Protein AF-A0A2B6QZ96-F1 (afdb_monomer_lite)

Radius of gyration: 18.92 Å; chains: 1; bounding box: 48×37×57 Å

Organism: NCBI:txid64104

pLDDT: mean 86.79, std 11.61, range [51.19, 98.75]

Secondary structure (DSSP, 8-state):
-THHHHHH-TT---SEEHHHHHHHHHHHHHHT-HHHHHHHHHHHHHHBTSTTEE-----HHHHHHHHHHHHHHT--BTTBSSSHHHHHHHHHHHTT---SSS-S--THHHHHHHHTT---HHHHHHHHHHHHHHHHHHHTTTTSSSTT-STTTTT--HHHHHHHHHHHHTT----S---SSGGGSTGGG--PPS-PPPPP--HHHHHHHHHHT-

Foldseek 3Di:
DCVVVCVVPVPDQQADELLVLLLVLLVCVLQVVVVVNVVSVVVCLVQPCHSRYPPLAQQLLSVLSQLVVCVLVVHDHLPDSAPVLVSCVVVCVVVVHDNPRRDPDSVLSNVCSVCLQPLDAVVVLVSLQVLLVVLQVQLVCQCDPGNNVDPVRSLQSPSSLSSQSSCVVVVGDDDPDHPRPSCVDPNVVDDRDHRDPDDDQPVVNVVVVVVVVD

Structure (mmCIF, N/CA/C/O backbone):
data_AF-A0A2B6QZ96-F1
#
_entry.id   AF-A0A2B6QZ96-F1
#
loop_
_atom_site.group_PDB
_atom_site.id
_atom_site.type_symbol
_atom_site.label_atom_id
_atom_site.label_alt_id
_atom_site.label_comp_id
_atom_site.label_asym_id
_atom_site.label_entity_id
_atom_site.label_seq_id
_atom_site.pdbx_PDB_ins_code
_atom_site.Cartn_x
_atom_site.Cartn_y
_atom_site.Cartn_z
_atom_site.occupancy
_atom_site.B_iso_or_equiv
_atom_site.auth_seq_id
_atom_site.auth_comp_id
_atom_site.auth_asym_id
_atom_site.auth_atom_id
_atom_site.pdbx_PDB_model_num
ATOM 1 N N . GLY A 1 1 ? 6.130 -5.433 -29.964 1.00 57.06 1 GLY A N 1
ATOM 2 C CA . GLY A 1 1 ? 4.669 -5.688 -30.063 1.00 57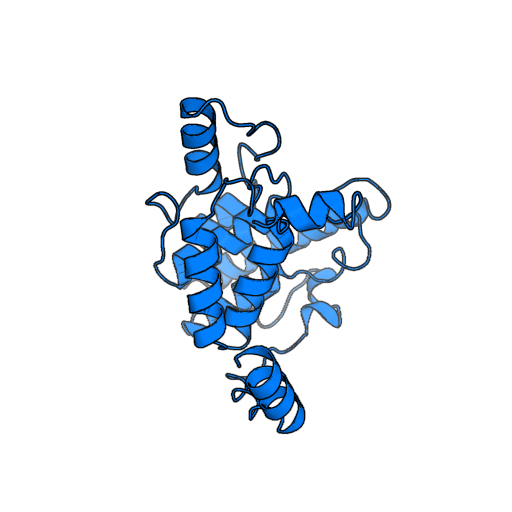.06 1 GLY A CA 1
ATOM 3 C C . GLY A 1 1 ? 3.876 -4.438 -29.734 1.00 57.06 1 GLY A C 1
ATOM 4 O O . GLY A 1 1 ? 3.120 -3.963 -30.573 1.00 57.06 1 GLY A O 1
ATOM 5 N N . GLN A 1 2 ? 4.111 -3.862 -28.554 1.00 60.25 2 GLN A N 1
ATOM 6 C CA . GLN A 1 2 ? 3.628 -2.524 -28.200 1.00 60.25 2 GLN A CA 1
ATOM 7 C C . GLN A 1 2 ? 4.377 -1.392 -28.937 1.00 60.25 2 GLN A C 1
ATOM 9 O O . GLN A 1 2 ? 3.810 -0.328 -29.132 1.00 60.25 2 GLN A O 1
ATOM 14 N N . ASP A 1 3 ? 5.577 -1.638 -29.477 1.00 65.19 3 ASP A N 1
ATOM 15 C CA . ASP A 1 3 ? 6.349 -0.670 -30.296 1.00 65.19 3 ASP A CA 1
ATOM 16 C C . ASP A 1 3 ? 5.616 -0.212 -31.577 1.00 65.19 3 ASP A C 1
ATOM 18 O O . ASP A 1 3 ? 5.898 0.832 -32.164 1.00 65.19 3 ASP A O 1
ATOM 22 N N . LEU A 1 4 ? 4.627 -0.989 -32.030 1.00 68.31 4 LEU A N 1
ATOM 23 C CA . LEU A 1 4 ? 3.721 -0.575 -33.104 1.00 68.31 4 LEU A CA 1
ATOM 24 C C . LEU A 1 4 ? 2.822 0.596 -32.672 1.00 68.31 4 LEU A C 1
ATOM 26 O O . LEU A 1 4 ? 2.459 1.431 -33.503 1.00 68.31 4 LEU A O 1
ATOM 30 N N . TYR A 1 5 ? 2.490 0.685 -31.382 1.00 65.75 5 TYR A N 1
ATOM 31 C CA . TYR A 1 5 ? 1.704 1.778 -30.819 1.00 65.75 5 TYR A CA 1
ATOM 32 C C . TYR A 1 5 ? 2.528 3.051 -30.645 1.00 65.75 5 TYR A C 1
ATOM 34 O O . TYR A 1 5 ? 1.975 4.106 -30.918 1.00 65.75 5 TYR A O 1
ATOM 42 N N . THR A 1 6 ? 3.829 3.000 -30.324 1.00 65.94 6 THR A N 1
ATOM 43 C CA . THR A 1 6 ? 4.668 4.222 -30.339 1.00 65.94 6 THR A CA 1
ATOM 44 C C . THR A 1 6 ? 4.800 4.804 -31.742 1.00 65.94 6 THR A C 1
ATOM 46 O O . THR A 1 6 ? 4.808 6.019 -31.914 1.00 65.94 6 THR A O 1
ATOM 49 N N . SER A 1 7 ? 4.839 3.951 -32.769 1.00 73.56 7 SER A N 1
ATOM 50 C CA . SER A 1 7 ? 4.884 4.397 -34.168 1.00 73.56 7 SER A CA 1
ATOM 51 C C . SER A 1 7 ? 3.579 5.076 -34.608 1.00 73.56 7 SER A C 1
ATOM 53 O O . SER A 1 7 ? 3.604 6.025 -35.388 1.00 73.56 7 SER A O 1
ATOM 55 N N . ARG A 1 8 ? 2.426 4.594 -34.120 1.00 75.38 8 ARG A N 1
ATOM 56 C CA . ARG A 1 8 ? 1.093 5.117 -34.476 1.00 75.38 8 ARG A CA 1
ATOM 57 C C . ARG A 1 8 ? 0.620 6.255 -33.564 1.00 75.38 8 ARG A C 1
ATOM 59 O O . ARG A 1 8 ? -0.119 7.126 -34.014 1.00 75.38 8 ARG A O 1
ATOM 66 N N . TYR A 1 9 ? 1.053 6.248 -32.309 1.00 76.50 9 TYR A N 1
ATOM 67 C CA . TYR A 1 9 ? 0.694 7.183 -31.246 1.00 76.50 9 TYR A CA 1
ATOM 68 C C . TYR A 1 9 ? 1.961 7.571 -30.460 1.00 76.50 9 TYR A C 1
ATOM 70 O O . TYR A 1 9 ? 2.205 7.052 -29.373 1.00 76.50 9 TYR A O 1
ATOM 78 N N . PRO A 1 10 ? 2.776 8.504 -30.982 1.00 68.31 10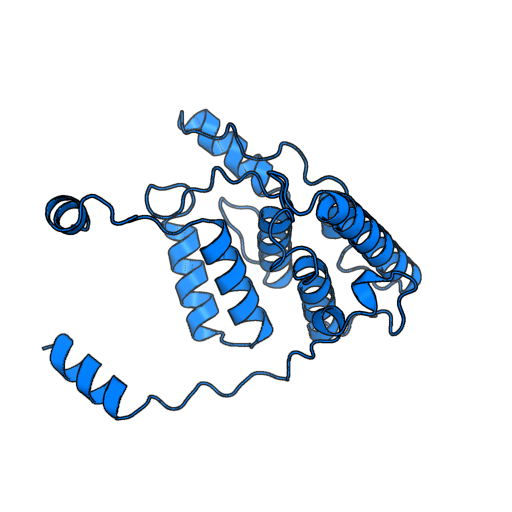 PRO A N 1
ATOM 79 C CA . PRO A 1 10 ? 4.094 8.818 -30.417 1.00 68.31 10 PRO A CA 1
ATOM 80 C C . PRO A 1 10 ? 4.072 9.378 -28.990 1.00 68.31 10 PRO A C 1
ATOM 82 O O . PRO A 1 10 ? 5.084 9.328 -28.303 1.00 68.31 10 PRO A O 1
ATOM 85 N N . GLY A 1 11 ? 2.933 9.923 -28.551 1.00 69.50 11 GLY A N 1
ATOM 86 C CA . GLY A 1 11 ? 2.736 10.428 -27.188 1.00 69.50 11 GLY A CA 1
ATOM 87 C C . GLY A 1 11 ? 2.083 9.431 -26.228 1.00 69.50 11 GLY A C 1
ATOM 88 O O . GLY A 1 11 ? 1.774 9.806 -25.102 1.00 69.50 11 GLY A O 1
ATOM 89 N N . MET A 1 12 ? 1.808 8.197 -26.662 1.00 69.50 12 MET A N 1
ATOM 90 C CA . MET A 1 12 ? 1.193 7.184 -25.807 1.00 69.50 12 MET A CA 1
ATOM 91 C C . MET A 1 12 ? 2.230 6.625 -24.833 1.00 69.50 12 MET A C 1
ATOM 93 O O . MET A 1 12 ? 3.263 6.101 -25.246 1.00 69.50 12 MET A O 1
ATOM 97 N N . ILE A 1 13 ? 1.930 6.708 -23.539 1.00 67.62 13 ILE A N 1
ATOM 98 C CA . ILE A 1 13 ? 2.707 6.043 -22.494 1.00 67.62 13 ILE A CA 1
ATOM 99 C C . ILE A 1 13 ? 2.381 4.548 -22.578 1.00 67.62 13 ILE A C 1
ATOM 101 O O . ILE A 1 13 ? 1.215 4.163 -22.502 1.00 67.62 13 ILE A O 1
ATOM 105 N N . LEU A 1 14 ? 3.397 3.717 -22.822 1.00 64.25 14 LEU A N 1
ATOM 106 C CA . LEU A 1 14 ? 3.228 2.268 -22.999 1.00 64.25 14 LEU A CA 1
ATOM 107 C C . LEU A 1 14 ? 3.441 1.456 -21.715 1.00 64.25 14 LEU A C 1
ATOM 109 O O . LEU A 1 14 ? 3.064 0.288 -21.678 1.00 64.25 14 LEU A O 1
ATOM 113 N N . GLY A 1 15 ? 4.048 2.062 -20.694 1.00 66.75 15 GLY A N 1
ATOM 114 C CA . GLY A 1 15 ? 4.213 1.466 -19.372 1.00 66.75 15 GLY A CA 1
ATOM 115 C C . GLY A 1 15 ? 3.060 1.838 -18.446 1.00 66.75 15 GLY A C 1
ATOM 116 O O . GLY A 1 15 ? 2.432 2.886 -18.606 1.00 66.75 15 GLY A O 1
ATOM 117 N N . TYR A 1 16 ? 2.800 0.985 -17.465 1.00 78.69 16 TYR A N 1
ATOM 118 C CA . TYR A 1 16 ? 1.949 1.328 -16.336 1.00 78.69 16 TYR A CA 1
ATOM 119 C C . TYR A 1 16 ? 2.790 2.058 -15.292 1.00 78.69 16 TYR A C 1
ATOM 121 O O . TYR A 1 16 ? 3.942 1.688 -15.050 1.00 78.69 16 TYR A O 1
ATOM 129 N N . THR A 1 17 ? 2.229 3.085 -14.654 1.00 83.94 17 THR A N 1
ATOM 130 C CA . THR A 1 17 ? 2.922 3.702 -13.520 1.00 83.94 17 THR A CA 1
ATOM 131 C C . THR A 1 17 ? 2.856 2.757 -12.324 1.00 83.94 17 THR A C 1
ATOM 133 O O . THR A 1 17 ? 1.817 2.147 -12.053 1.00 83.94 17 THR A O 1
ATOM 136 N N . PHE A 1 18 ? 3.967 2.608 -11.603 1.00 89.94 18 PHE A N 1
ATOM 137 C CA . PHE A 1 18 ? 4.027 1.734 -10.433 1.00 89.94 18 PHE A CA 1
ATOM 138 C C . PHE A 1 18 ? 2.978 2.121 -9.384 1.00 89.94 18 PHE A C 1
ATOM 140 O O . PHE A 1 18 ? 2.228 1.261 -8.918 1.00 89.94 18 PHE A O 1
ATOM 147 N N . ARG A 1 19 ? 2.830 3.426 -9.135 1.00 89.81 19 ARG A N 1
ATOM 148 C CA . ARG A 1 19 ? 1.739 4.022 -8.362 1.00 89.81 19 ARG A CA 1
ATOM 149 C C . ARG A 1 19 ? 0.357 3.496 -8.748 1.00 89.81 19 ARG A C 1
ATOM 151 O O . ARG A 1 19 ? -0.348 2.966 -7.894 1.00 89.81 19 ARG A O 1
ATOM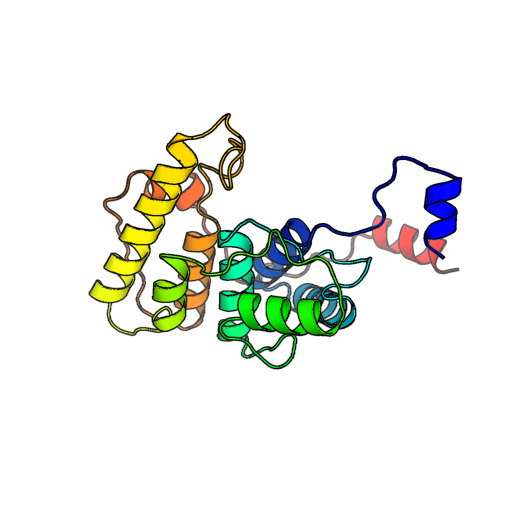 158 N N . GLU A 1 20 ? -0.051 3.598 -10.014 1.00 88.56 20 GLU A N 1
ATOM 159 C CA . GLU A 1 20 ? -1.384 3.146 -10.445 1.00 88.56 20 GLU A CA 1
ATOM 160 C C . GLU A 1 20 ? -1.578 1.639 -10.255 1.00 88.56 20 GLU A C 1
ATOM 162 O O . GLU A 1 20 ? -2.649 1.213 -9.815 1.00 88.56 20 GLU A O 1
ATOM 167 N N . VAL A 1 21 ? -0.552 0.830 -10.540 1.00 93.00 21 VAL A N 1
ATOM 168 C CA . VAL A 1 21 ? -0.614 -0.630 -10.368 1.00 93.00 21 VAL A CA 1
ATOM 169 C C . VAL A 1 21 ? -0.801 -0.998 -8.897 1.00 93.00 21 VAL A C 1
ATOM 171 O O . VAL A 1 21 ? -1.693 -1.786 -8.576 1.00 93.00 21 VAL A O 1
ATOM 174 N N . VAL A 1 22 ? -0.014 -0.402 -7.996 1.00 95.44 22 VAL A N 1
ATOM 175 C CA . VAL A 1 22 ? -0.104 -0.653 -6.550 1.00 95.44 22 VAL A CA 1
ATOM 176 C C . VAL A 1 22 ? -1.452 -0.200 -5.999 1.00 95.44 22 VAL A C 1
ATOM 178 O O . VAL A 1 22 ? -2.125 -0.978 -5.321 1.00 95.44 22 VAL A O 1
ATOM 181 N N . LEU A 1 23 ? -1.890 1.021 -6.326 1.00 93.25 23 LEU A N 1
ATOM 182 C CA . LEU A 1 23 ? -3.193 1.527 -5.892 1.00 93.25 23 LEU A CA 1
ATOM 183 C C . LEU A 1 23 ? -4.319 0.601 -6.365 1.00 93.25 23 LEU A C 1
ATOM 185 O O . LEU A 1 23 ? -5.196 0.256 -5.576 1.00 93.25 23 LEU A O 1
ATOM 189 N N . THR A 1 24 ? -4.284 0.153 -7.621 1.00 93.62 24 THR A N 1
ATOM 190 C CA . THR A 1 24 ? -5.303 -0.748 -8.184 1.00 93.62 24 THR A CA 1
ATOM 191 C C . THR A 1 24 ? -5.318 -2.103 -7.472 1.00 93.62 24 THR A C 1
ATOM 193 O O . THR A 1 24 ? -6.386 -2.603 -7.118 1.00 93.62 24 THR A O 1
ATOM 196 N N . LEU A 1 25 ? -4.144 -2.678 -7.199 1.00 96.44 25 LEU A N 1
ATOM 197 C CA . LEU A 1 25 ? -4.021 -3.943 -6.473 1.00 96.44 25 LEU A CA 1
ATOM 198 C C . LEU A 1 25 ? -4.614 -3.853 -5.062 1.00 96.44 25 LEU A C 1
ATOM 200 O O . LEU A 1 25 ? -5.371 -4.734 -4.649 1.00 96.44 25 LEU A O 1
ATOM 204 N N . VAL A 1 26 ? -4.305 -2.773 -4.342 1.00 95.50 26 VAL A N 1
ATOM 205 C CA . VAL A 1 26 ? -4.855 -2.516 -3.007 1.00 95.50 26 VAL A CA 1
ATOM 206 C C . VAL A 1 26 ? -6.370 -2.343 -3.066 1.00 95.50 26 VAL A C 1
ATOM 208 O O . VAL A 1 26 ? -7.072 -2.934 -2.248 1.00 95.50 26 VAL A O 1
ATOM 211 N N . HIS A 1 27 ? -6.899 -1.618 -4.055 1.00 92.75 27 HIS A N 1
ATOM 212 C CA . HIS A 1 27 ? -8.346 -1.496 -4.240 1.00 92.75 27 HIS A CA 1
ATOM 213 C C . HIS A 1 27 ? -9.004 -2.866 -4.439 1.00 92.75 27 HIS A C 1
ATOM 215 O O . HIS A 1 27 ? -9.957 -3.185 -3.730 1.00 92.75 27 HIS A O 1
ATOM 221 N N . PHE A 1 28 ? -8.484 -3.717 -5.328 1.00 93.06 28 PHE A N 1
ATOM 222 C CA . PHE A 1 28 ? -9.029 -5.068 -5.508 1.00 93.06 28 PHE A CA 1
ATOM 223 C C . PHE A 1 28 ? -9.010 -5.880 -4.213 1.00 93.06 28 PHE A C 1
ATOM 225 O O . PHE A 1 28 ? -9.997 -6.551 -3.901 1.00 93.06 28 PHE A O 1
ATOM 232 N N . ALA A 1 29 ? -7.940 -5.766 -3.423 1.00 93.31 29 ALA A N 1
ATOM 233 C CA . ALA A 1 29 ? -7.861 -6.407 -2.117 1.00 93.31 29 ALA A CA 1
ATOM 234 C C . ALA A 1 29 ? -8.933 -5.879 -1.146 1.00 93.31 29 ALA A C 1
ATOM 236 O O . ALA A 1 29 ? -9.563 -6.678 -0.454 1.00 93.31 29 ALA A O 1
ATOM 237 N N . MET A 1 30 ? -9.174 -4.564 -1.123 1.00 91.69 30 MET A N 1
ATOM 238 C CA . MET A 1 30 ? -10.170 -3.928 -0.252 1.00 91.69 30 MET A CA 1
ATOM 239 C C . MET A 1 30 ? -11.617 -4.281 -0.623 1.00 91.69 30 MET A C 1
ATOM 241 O O . MET A 1 30 ? -12.446 -4.440 0.271 1.00 91.69 30 MET A O 1
ATOM 245 N N . TYR A 1 31 ? -11.918 -4.440 -1.915 1.00 89.12 31 TYR A N 1
ATOM 246 C CA . TYR A 1 31 ? -13.248 -4.832 -2.408 1.00 89.12 31 TYR A CA 1
ATOM 247 C C . TYR A 1 31 ? -13.460 -6.353 -2.473 1.00 89.12 31 TYR A C 1
ATOM 249 O O . TYR A 1 31 ? -14.576 -6.823 -2.704 1.00 89.12 31 TYR A O 1
ATOM 257 N N . GLY A 1 32 ? -12.405 -7.143 -2.251 1.00 88.50 32 GLY A N 1
ATOM 258 C CA . GLY A 1 32 ? -12.458 -8.602 -2.318 1.00 88.50 32 GLY A CA 1
ATOM 259 C C . GLY A 1 32 ? -12.575 -9.160 -3.737 1.00 88.50 32 GLY A C 1
ATOM 260 O O . GLY A 1 32 ? -13.091 -10.264 -3.918 1.00 88.50 32 GLY A O 1
ATOM 261 N N . TRP A 1 33 ? -12.100 -8.424 -4.743 1.00 90.38 33 TRP A N 1
ATOM 262 C CA . TRP A 1 33 ? -12.061 -8.863 -6.141 1.00 90.38 33 TRP A CA 1
ATOM 263 C C . TRP A 1 33 ? -10.864 -9.793 -6.372 1.00 90.38 33 TRP A C 1
ATOM 265 O O . TRP A 1 33 ? -9.900 -9.462 -7.057 1.00 90.38 33 TRP A O 1
ATOM 275 N N . GLU A 1 34 ? -10.907 -10.978 -5.757 1.00 90.31 34 GLU A N 1
ATOM 276 C CA . GLU A 1 34 ? -9.762 -11.900 -5.669 1.00 90.31 34 GLU A CA 1
ATOM 277 C C . GLU A 1 34 ? -9.223 -12.346 -7.034 1.00 90.31 34 GLU A C 1
ATOM 279 O O . GLU A 1 34 ? -8.033 -12.629 -7.179 1.00 90.31 34 GLU A O 1
ATOM 284 N N . LYS A 1 35 ? -10.086 -12.426 -8.051 1.00 89.69 35 LYS A N 1
ATOM 285 C CA . LYS A 1 35 ? -9.672 -12.820 -9.399 1.00 89.69 35 LYS A CA 1
ATOM 286 C C . LYS A 1 35 ? -8.802 -11.738 -10.044 1.00 89.69 35 LYS A C 1
ATOM 288 O O . LYS A 1 35 ? -7.707 -12.056 -10.499 1.00 89.69 35 LYS A O 1
ATOM 293 N N . GLU A 1 36 ? -9.251 -10.486 -10.061 1.00 91.75 36 GLU A N 1
ATOM 294 C CA . GLU A 1 36 ? -8.470 -9.337 -10.529 1.00 91.75 36 GLU A CA 1
ATOM 295 C C . GLU A 1 36 ? -7.216 -9.140 -9.691 1.00 91.75 36 GLU A C 1
ATOM 297 O O . GLU A 1 36 ? -6.147 -8.915 -10.252 1.00 91.75 36 GLU A O 1
ATOM 302 N N . GLU A 1 37 ? -7.340 -9.259 -8.367 1.00 94.25 37 GLU A N 1
ATOM 303 C CA . GLU A 1 37 ? -6.217 -9.153 -7.439 1.00 94.25 37 GLU A CA 1
ATOM 304 C C . GLU A 1 37 ? -5.102 -10.128 -7.834 1.00 94.25 37 GLU A C 1
ATOM 306 O O . GLU A 1 37 ? -3.945 -9.731 -7.955 1.00 94.25 37 GLU A O 1
ATOM 311 N N . ASN A 1 38 ? -5.440 -11.398 -8.084 1.00 95.00 38 ASN A N 1
ATOM 312 C CA . ASN A 1 38 ? -4.456 -12.407 -8.467 1.00 95.00 38 ASN A CA 1
ATOM 313 C C . ASN A 1 38 ? -3.881 -12.164 -9.865 1.00 95.00 38 ASN A C 1
ATOM 315 O O . ASN A 1 38 ? -2.667 -12.234 -10.024 1.00 95.00 38 ASN A O 1
ATOM 319 N N . ILE A 1 39 ? -4.714 -11.815 -10.852 1.00 94.06 39 ILE A N 1
ATOM 320 C CA . ILE A 1 39 ? -4.241 -11.501 -12.211 1.00 94.06 39 ILE A CA 1
ATOM 321 C C . ILE A 1 39 ? -3.263 -10.321 -12.183 1.00 94.06 39 ILE A C 1
ATOM 323 O O . ILE A 1 39 ? -2.202 -10.385 -12.804 1.00 94.06 39 ILE A O 1
ATOM 327 N N . LEU A 1 40 ? -3.608 -9.249 -11.465 1.00 95.31 40 LEU A N 1
ATOM 328 C CA . LEU A 1 40 ? -2.776 -8.056 -11.382 1.00 95.31 40 LEU A CA 1
ATOM 329 C C . LEU A 1 40 ? -1.505 -8.311 -10.571 1.00 95.31 40 LEU A C 1
ATOM 331 O O . LEU A 1 40 ? -0.440 -7.854 -10.972 1.00 95.31 40 LEU A O 1
ATOM 335 N N . TYR A 1 41 ? -1.588 -9.065 -9.473 1.00 96.69 41 TYR A N 1
ATOM 336 C CA . TYR A 1 41 ? -0.412 -9.472 -8.706 1.00 96.69 41 TYR A CA 1
ATOM 337 C C . TYR A 1 41 ? 0.556 -10.306 -9.555 1.00 96.69 41 TYR A C 1
ATOM 339 O O . TYR A 1 41 ? 1.757 -10.030 -9.568 1.00 96.69 41 TYR A O 1
ATOM 347 N N . ASP A 1 42 ? 0.047 -11.285 -10.303 1.00 95.44 42 ASP A N 1
ATOM 348 C CA . ASP A 1 42 ? 0.867 -12.111 -11.185 1.00 95.44 42 ASP A CA 1
ATOM 349 C C . ASP A 1 42 ? 1.502 -11.245 -12.277 1.00 95.44 42 ASP A C 1
ATOM 351 O O . ASP A 1 42 ? 2.717 -11.273 -12.445 1.00 95.44 42 ASP A O 1
ATOM 355 N N . PHE A 1 43 ? 0.730 -10.393 -12.955 1.00 92.75 43 PHE A N 1
ATOM 356 C CA . PHE A 1 43 ? 1.272 -9.451 -13.938 1.00 92.75 43 PHE A CA 1
ATOM 357 C C . PHE A 1 43 ? 2.368 -8.559 -13.337 1.00 92.75 43 PHE A C 1
ATOM 359 O O . PHE A 1 43 ? 3.453 -8.427 -13.905 1.00 92.75 43 PHE A O 1
ATOM 366 N N . MET A 1 44 ? 2.109 -7.996 -12.155 1.00 92.88 44 MET A N 1
ATOM 367 C CA . MET A 1 44 ? 3.041 -7.120 -11.461 1.00 92.88 44 MET A CA 1
ATOM 368 C C . MET A 1 44 ? 4.333 -7.842 -11.087 1.00 92.88 44 MET A C 1
ATOM 370 O O . MET A 1 44 ? 5.406 -7.297 -11.305 1.00 92.88 44 MET A O 1
ATOM 374 N N . THR A 1 45 ? 4.257 -9.061 -10.555 1.00 92.50 45 THR A N 1
ATOM 375 C CA . THR A 1 45 ? 5.444 -9.840 -10.164 1.00 92.50 45 THR A CA 1
ATOM 376 C C . THR A 1 45 ? 6.304 -10.245 -11.359 1.00 92.50 45 THR A C 1
ATOM 378 O O . THR A 1 45 ? 7.528 -10.245 -11.239 1.00 92.50 45 THR A O 1
ATOM 381 N N . HIS A 1 46 ? 5.685 -10.551 -12.504 1.00 90.69 46 HIS A N 1
ATOM 382 C CA . HIS A 1 46 ? 6.398 -10.921 -13.728 1.00 90.69 46 HIS A CA 1
ATOM 383 C C . HIS A 1 46 ? 7.098 -9.731 -14.387 1.00 90.69 46 HIS A C 1
ATOM 385 O O . HIS A 1 46 ? 8.145 -9.924 -14.991 1.00 90.69 46 HIS A O 1
ATOM 391 N N . HIS A 1 47 ? 6.541 -8.524 -14.265 1.00 88.38 47 HIS A N 1
ATOM 392 C CA . HIS A 1 47 ? 7.052 -7.321 -14.930 1.00 88.38 47 HIS A CA 1
ATOM 393 C C . HIS A 1 47 ? 7.672 -6.294 -13.979 1.00 88.38 47 HIS A C 1
ATOM 395 O O . HIS A 1 47 ? 7.943 -5.159 -14.375 1.00 88.38 47 HIS A O 1
ATOM 401 N N . PHE A 1 48 ? 7.884 -6.670 -12.718 1.00 87.19 48 PHE A N 1
ATOM 402 C CA . PHE A 1 48 ? 8.331 -5.760 -11.674 1.00 87.19 48 PHE A CA 1
ATOM 403 C C . PHE A 1 48 ? 9.708 -5.173 -11.993 1.00 87.19 48 PHE A C 1
ATOM 405 O O . PHE A 1 48 ? 10.705 -5.897 -12.009 1.00 87.19 48 PHE A O 1
ATOM 412 N N . GLY A 1 49 ? 9.781 -3.855 -12.181 1.00 77.12 49 GLY A N 1
ATOM 413 C CA . GLY A 1 49 ? 11.040 -3.185 -12.497 1.00 77.12 49 GLY A CA 1
ATOM 414 C C . GLY A 1 49 ? 11.500 -3.333 -13.943 1.00 77.12 49 GLY A C 1
ATOM 415 O O . GLY A 1 49 ? 12.622 -2.952 -14.272 1.00 77.12 49 GLY A O 1
ATOM 416 N N . GLU A 1 50 ? 10.653 -3.891 -14.804 1.00 80.19 50 GLU A N 1
ATOM 417 C CA . GLU A 1 50 ? 10.857 -3.908 -16.246 1.00 80.19 50 GLU A CA 1
ATOM 418 C C . GLU A 1 50 ? 10.207 -2.679 -16.902 1.00 80.19 50 GLU A C 1
ATOM 420 O O . GLU A 1 50 ? 9.508 -1.893 -16.271 1.00 80.19 50 GLU A O 1
ATOM 425 N N . HIS A 1 51 ? 10.361 -2.548 -18.220 1.00 72.50 51 HIS A N 1
ATOM 426 C CA . HIS A 1 51 ? 9.771 -1.465 -19.017 1.00 72.50 51 HIS A CA 1
ATOM 427 C C . HIS A 1 51 ? 8.243 -1.282 -18.875 1.00 72.50 51 HIS A C 1
ATOM 429 O O . HIS A 1 51 ? 7.733 -0.220 -19.228 1.00 72.50 51 HIS A O 1
ATOM 435 N N . LEU A 1 52 ? 7.510 -2.303 -18.411 1.00 76.25 52 LEU A N 1
ATOM 436 C CA . LEU A 1 52 ? 6.058 -2.233 -18.219 1.00 76.25 52 LEU A CA 1
ATOM 437 C C . LEU A 1 52 ? 5.652 -1.697 -16.846 1.00 76.25 52 LEU A C 1
ATOM 439 O O . LEU A 1 52 ? 4.540 -1.185 -16.731 1.0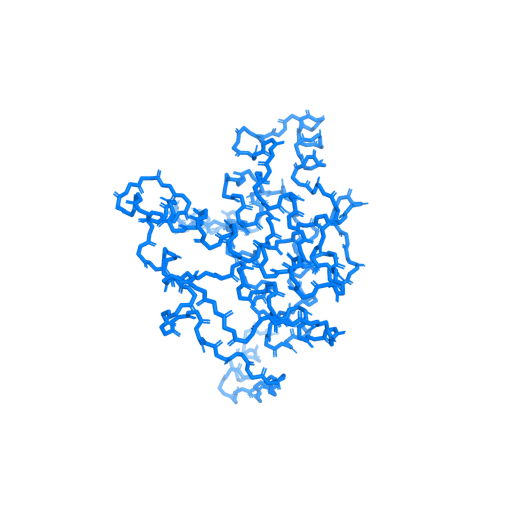0 76.25 52 LEU A O 1
ATOM 443 N N . ILE A 1 53 ? 6.509 -1.829 -15.829 1.00 83.75 53 ILE A N 1
ATOM 444 C CA . ILE A 1 53 ? 6.265 -1.352 -14.464 1.00 83.75 53 ILE A CA 1
ATOM 445 C C . ILE A 1 53 ? 7.563 -0.733 -13.952 1.00 83.75 53 ILE A C 1
ATOM 447 O O . ILE A 1 53 ? 8.428 -1.421 -13.402 1.00 83.75 53 ILE A O 1
ATOM 451 N N . ASP A 1 54 ? 7.679 0.580 -14.137 1.00 85.19 54 ASP A N 1
ATOM 452 C CA . ASP A 1 54 ? 8.824 1.352 -13.662 1.00 85.19 54 ASP A CA 1
ATOM 453 C C . ASP A 1 54 ? 8.747 1.523 -12.143 1.00 85.19 54 ASP A C 1
ATOM 455 O O . ASP A 1 54 ? 8.010 2.365 -11.637 1.00 85.19 54 ASP A O 1
ATOM 459 N N . ALA A 1 55 ? 9.499 0.695 -11.418 1.00 88.69 55 ALA A N 1
ATOM 460 C CA . ALA A 1 55 ? 9.555 0.727 -9.961 1.00 88.69 55 ALA A CA 1
ATOM 461 C C . ALA A 1 55 ? 10.557 1.763 -9.411 1.00 88.69 55 ALA A C 1
ATOM 463 O O . ALA A 1 55 ? 10.888 1.703 -8.230 1.00 88.69 55 ALA A O 1
ATOM 464 N N . ASN A 1 56 ? 11.064 2.702 -10.220 1.00 91.31 56 ASN A N 1
ATOM 465 C CA . ASN A 1 56 ? 11.838 3.851 -9.734 1.00 91.31 56 ASN A CA 1
ATOM 466 C C . ASN A 1 56 ? 10.902 4.937 -9.156 1.00 91.31 56 ASN A C 1
ATOM 468 O O . ASN A 1 56 ? 10.850 6.055 -9.661 1.00 91.31 56 ASN A O 1
ATOM 472 N N . GLU A 1 57 ? 10.132 4.569 -8.130 1.00 91.75 57 GLU A N 1
ATOM 473 C CA . GLU A 1 57 ? 9.089 5.379 -7.483 1.00 91.75 57 GLU A CA 1
ATOM 474 C C . GLU A 1 57 ? 9.610 6.072 -6.217 1.00 91.75 57 GLU A C 1
ATOM 476 O O . GLU A 1 57 ? 10.200 5.406 -5.361 1.00 91.75 57 GLU A O 1
ATOM 481 N N . GLU A 1 58 ? 9.337 7.372 -6.075 1.00 92.31 58 GLU A N 1
ATOM 482 C CA . GLU A 1 58 ? 9.757 8.195 -4.929 1.00 92.31 58 GLU A CA 1
ATOM 483 C C . GLU A 1 58 ? 8.752 8.205 -3.771 1.00 92.31 58 GLU A C 1
ATOM 485 O O . GLU A 1 58 ? 9.151 8.357 -2.612 1.00 92.31 58 GLU A O 1
ATOM 490 N N . ASP A 1 59 ? 7.465 7.994 -4.060 1.00 91.12 59 ASP A N 1
ATOM 491 C CA . ASP A 1 59 ? 6.391 8.072 -3.070 1.00 91.12 59 ASP A CA 1
ATOM 492 C C . ASP A 1 59 ? 6.479 6.932 -2.035 1.00 91.12 59 ASP A C 1
ATOM 494 O O . ASP A 1 59 ? 6.252 5.750 -2.329 1.00 91.12 59 ASP A O 1
ATOM 498 N N . ARG A 1 60 ? 6.753 7.279 -0.771 1.00 94.25 60 ARG A N 1
ATOM 499 C CA . ARG A 1 60 ? 6.905 6.310 0.330 1.00 94.25 60 ARG A CA 1
ATOM 500 C C . ARG A 1 60 ? 5.609 5.560 0.637 1.00 94.25 60 ARG A C 1
ATOM 502 O O . ARG A 1 60 ? 5.657 4.366 0.930 1.00 94.25 60 ARG A O 1
ATOM 509 N N . HIS A 1 61 ? 4.458 6.221 0.553 1.00 93.31 61 HIS A N 1
ATOM 510 C CA . HIS A 1 61 ? 3.145 5.633 0.803 1.00 93.31 61 HIS A CA 1
ATOM 511 C C . HIS A 1 61 ? 2.823 4.535 -0.212 1.00 93.31 61 HIS A C 1
ATOM 513 O O . HIS A 1 61 ? 2.180 3.551 0.148 1.00 93.31 61 HIS A O 1
ATOM 519 N N . ILE A 1 62 ? 3.310 4.639 -1.454 1.00 94.88 62 ILE A N 1
ATOM 520 C CA . ILE A 1 62 ? 3.139 3.589 -2.466 1.00 94.88 62 ILE A CA 1
ATOM 521 C C . ILE A 1 62 ? 3.930 2.339 -2.078 1.00 94.88 62 ILE A C 1
ATOM 523 O O . ILE A 1 62 ? 3.387 1.231 -2.095 1.00 94.88 62 ILE A O 1
ATOM 527 N N . TRP A 1 63 ? 5.178 2.503 -1.638 1.00 97.31 63 TRP A N 1
ATOM 528 C CA . TRP A 1 63 ? 5.972 1.393 -1.106 1.00 97.31 63 TRP A CA 1
ATOM 529 C C . TRP A 1 63 ? 5.347 0.775 0.146 1.00 97.31 63 TRP A C 1
ATOM 531 O O . TRP A 1 63 ? 5.262 -0.450 0.239 1.00 97.31 63 TRP A O 1
ATOM 541 N N . PHE A 1 64 ? 4.848 1.603 1.066 1.00 98.06 64 PHE A N 1
ATOM 542 C CA . PHE A 1 64 ? 4.129 1.149 2.256 1.00 98.06 64 PHE A CA 1
ATOM 543 C C . PHE A 1 64 ? 2.896 0.310 1.908 1.00 98.06 64 PHE A C 1
ATOM 545 O O . PHE A 1 64 ? 2.718 -0.780 2.449 1.00 98.06 64 PHE A O 1
ATOM 552 N N . LEU A 1 65 ? 2.056 0.794 0.991 1.00 98.00 65 LEU A N 1
ATOM 553 C CA . LEU A 1 65 ? 0.840 0.113 0.549 1.00 98.00 65 LEU A CA 1
ATOM 554 C C . LEU A 1 65 ? 1.142 -1.269 -0.032 1.00 98.00 65 LEU A C 1
ATOM 556 O O . LEU A 1 65 ? 0.494 -2.254 0.332 1.00 98.00 65 LEU A O 1
ATOM 560 N N . LEU A 1 66 ? 2.142 -1.345 -0.914 1.00 98.12 66 LEU A N 1
ATOM 561 C CA . LEU A 1 66 ? 2.559 -2.608 -1.506 1.00 98.12 66 LEU A CA 1
ATOM 562 C C . LEU A 1 66 ? 3.123 -3.560 -0.446 1.00 98.12 66 LEU A C 1
ATOM 564 O O . LEU A 1 66 ? 2.754 -4.732 -0.423 1.00 98.12 66 LEU A O 1
ATOM 568 N N . GLU A 1 67 ? 3.988 -3.079 0.444 1.00 98.56 67 GLU A N 1
ATOM 569 C CA . GLU A 1 67 ? 4.595 -3.923 1.472 1.00 98.56 67 GLU A CA 1
ATOM 570 C C . GLU A 1 67 ? 3.552 -4.447 2.468 1.00 98.56 67 GLU A C 1
ATOM 572 O O . GLU A 1 67 ? 3.497 -5.650 2.724 1.00 98.56 67 GLU A O 1
ATOM 577 N N . LEU A 1 68 ? 2.639 -3.592 2.936 1.00 98.75 68 LEU A N 1
ATOM 578 C CA . LEU A 1 68 ? 1.526 -4.000 3.793 1.00 98.75 68 LEU A CA 1
ATOM 579 C C . LEU A 1 68 ? 0.635 -5.044 3.101 1.00 98.75 68 LEU A C 1
ATOM 581 O O . LEU A 1 68 ? 0.246 -6.028 3.731 1.00 98.75 68 LEU A O 1
ATOM 585 N N . TYR A 1 69 ? 0.344 -4.875 1.804 1.00 98.50 69 TYR A N 1
ATOM 586 C CA . TYR A 1 69 ? -0.391 -5.870 1.015 1.00 98.50 69 TYR A CA 1
ATOM 587 C C . TYR A 1 69 ? 0.339 -7.222 0.994 1.00 98.50 69 TYR A C 1
ATOM 589 O O . TYR A 1 69 ? -0.276 -8.264 1.239 1.00 98.50 69 TYR A O 1
ATOM 597 N N . LEU A 1 70 ? 1.646 -7.215 0.728 1.00 98.56 70 LEU A N 1
ATOM 598 C CA . LEU A 1 70 ? 2.467 -8.424 0.662 1.00 98.56 70 LEU A CA 1
ATOM 599 C C . LEU A 1 70 ? 2.530 -9.143 2.014 1.00 98.56 70 LEU A C 1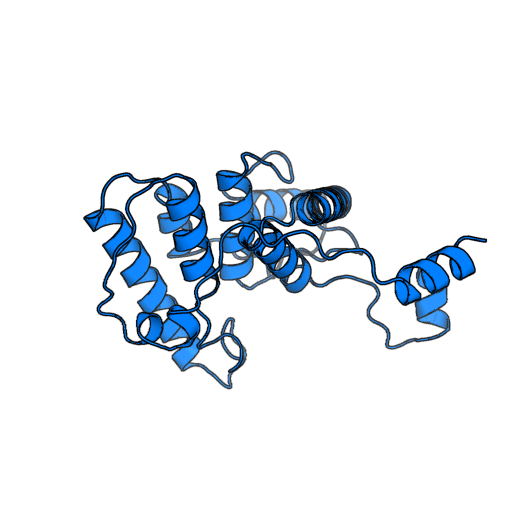
ATOM 601 O O . LEU A 1 70 ? 2.370 -10.365 2.060 1.00 98.56 70 LEU A O 1
ATOM 605 N N . GLN A 1 71 ? 2.692 -8.404 3.114 1.00 98.44 71 GLN A N 1
ATOM 606 C CA . GLN A 1 71 ? 2.665 -8.966 4.466 1.00 98.44 71 GLN A CA 1
ATOM 607 C C . GLN A 1 71 ? 1.286 -9.542 4.807 1.00 98.44 71 GLN A C 1
ATOM 609 O O . GLN A 1 71 ? 1.193 -10.689 5.242 1.00 98.44 71 GLN A O 1
ATOM 614 N N . TYR A 1 72 ? 0.209 -8.799 4.534 1.00 97.69 72 TYR A N 1
ATOM 615 C CA . TYR A 1 72 ? -1.168 -9.243 4.770 1.00 97.69 72 TYR A CA 1
ATOM 616 C C . TYR A 1 72 ? -1.507 -10.533 4.014 1.00 97.69 72 TYR A C 1
ATOM 618 O O . TYR A 1 72 ? -2.070 -11.468 4.583 1.00 97.69 72 TYR A O 1
ATOM 626 N N . LYS A 1 73 ? -1.158 -10.600 2.726 1.00 97.25 73 LYS A N 1
ATOM 627 C CA . LYS A 1 73 ? -1.459 -11.752 1.865 1.00 97.25 73 LYS A CA 1
ATOM 628 C C . LYS A 1 73 ? -0.418 -12.865 1.954 1.00 97.25 73 LYS A C 1
ATOM 630 O O . LYS A 1 73 ? -0.589 -13.888 1.294 1.00 97.25 73 LYS A O 1
ATOM 635 N N . ASN A 1 74 ? 0.648 -12.671 2.733 1.00 97.44 74 ASN A N 1
ATOM 636 C CA . ASN A 1 74 ? 1.812 -13.555 2.781 1.00 97.44 74 ASN A CA 1
ATOM 637 C C . ASN A 1 74 ? 2.363 -13.874 1.372 1.00 97.44 74 ASN A C 1
ATOM 639 O O . ASN A 1 74 ? 2.636 -15.022 1.019 1.00 97.44 74 ASN A O 1
ATOM 643 N N . LYS A 1 75 ? 2.461 -12.836 0.541 1.00 97.56 75 LYS A N 1
ATOM 644 C CA . LYS A 1 75 ? 2.957 -12.869 -0.839 1.00 97.56 75 LYS A CA 1
ATOM 645 C C . LYS A 1 75 ? 4.310 -12.177 -0.897 1.00 97.56 75 LYS A C 1
ATOM 647 O O . LYS A 1 75 ? 4.568 -11.297 -0.094 1.00 97.56 75 LYS A O 1
ATOM 652 N N . THR A 1 76 ? 5.159 -12.520 -1.861 1.00 97.56 76 THR A N 1
ATOM 653 C CA . THR A 1 76 ? 6.495 -11.909 -1.988 1.00 97.56 76 THR A CA 1
ATOM 654 C C . THR A 1 76 ? 6.717 -11.310 -3.363 1.00 97.56 76 THR A C 1
ATOM 656 O O . THR A 1 76 ? 6.239 -11.852 -4.357 1.00 97.56 76 THR A O 1
ATOM 659 N N . ILE A 1 77 ? 7.523 -10.260 -3.437 1.00 94.88 77 ILE A N 1
ATOM 660 C CA . ILE A 1 77 ? 8.113 -9.760 -4.680 1.00 94.88 77 ILE A CA 1
ATOM 661 C C . ILE A 1 77 ? 9.619 -9.747 -4.484 1.00 94.88 77 ILE A C 1
ATOM 663 O O . ILE A 1 77 ? 10.116 -9.442 -3.404 1.00 94.88 77 ILE A O 1
ATOM 667 N N . MET A 1 78 ? 10.363 -10.168 -5.507 1.00 91.06 78 MET A N 1
ATOM 668 C CA . MET A 1 78 ? 11.820 -10.304 -5.421 1.00 91.06 78 MET A CA 1
ATOM 669 C C . MET A 1 78 ? 12.313 -11.178 -4.248 1.00 91.06 78 MET A C 1
ATOM 671 O O . MET A 1 78 ? 13.484 -11.098 -3.887 1.00 91.06 78 MET A O 1
ATOM 675 N N . GLY A 1 79 ? 11.455 -12.064 -3.725 1.00 93.81 79 GLY A N 1
ATOM 676 C CA . GLY A 1 79 ? 11.760 -12.986 -2.629 1.00 93.81 79 GLY A CA 1
ATOM 677 C C . GLY A 1 79 ? 11.522 -12.430 -1.223 1.00 93.81 79 GLY A C 1
ATOM 678 O O . GLY A 1 79 ? 11.865 -13.110 -0.264 1.00 93.81 79 GLY A O 1
ATOM 679 N N . THR A 1 80 ? 10.939 -11.234 -1.085 1.00 96.56 80 THR A N 1
ATOM 680 C CA . THR A 1 80 ? 10.623 -10.636 0.219 1.00 96.56 80 THR A CA 1
ATOM 681 C C . THR A 1 80 ? 9.222 -10.020 0.252 1.00 96.56 80 THR A C 1
ATOM 683 O O . THR A 1 80 ? 8.635 -9.703 -0.785 1.00 96.56 80 THR A O 1
ATOM 686 N N . ASN A 1 81 ? 8.689 -9.864 1.456 1.00 97.44 81 ASN A N 1
ATOM 687 C CA . ASN A 1 81 ? 7.521 -9.051 1.798 1.00 97.44 81 ASN A CA 1
ATOM 688 C C . ASN A 1 81 ? 7.848 -8.003 2.875 1.00 97.44 81 ASN A C 1
ATOM 690 O O . ASN A 1 81 ? 6.955 -7.319 3.357 1.00 97.44 81 ASN A O 1
ATOM 694 N N . GLU A 1 82 ? 9.123 -7.881 3.239 1.00 97.12 82 GLU A N 1
ATOM 695 C CA . GLU A 1 82 ? 9.648 -6.910 4.190 1.00 97.12 82 GLU A CA 1
ATOM 696 C C . GLU A 1 82 ? 10.796 -6.139 3.538 1.00 97.12 82 GLU A C 1
ATOM 698 O O . GLU A 1 82 ? 11.646 -6.729 2.854 1.00 97.12 82 GLU A O 1
ATOM 703 N N . LYS A 1 83 ? 10.840 -4.825 3.766 1.00 97.25 83 LYS A N 1
ATOM 704 C CA . LYS A 1 83 ? 11.848 -3.911 3.213 1.00 97.25 83 LYS A CA 1
ATOM 705 C C . LYS A 1 83 ? 11.999 -4.065 1.699 1.00 97.25 83 LYS A C 1
ATOM 707 O O . LYS A 1 83 ? 13.117 -4.126 1.172 1.00 97.25 83 LYS A O 1
ATOM 712 N N . LEU A 1 84 ? 10.871 -4.153 0.992 1.00 96.81 84 LEU A N 1
ATOM 713 C CA . LEU A 1 84 ? 10.847 -4.423 -0.446 1.00 96.81 84 LEU A CA 1
ATOM 714 C C . LEU A 1 84 ? 11.639 -3.363 -1.219 1.00 96.81 84 LEU A C 1
ATOM 716 O O . LEU A 1 84 ? 12.442 -3.716 -2.078 1.00 96.81 84 LEU A O 1
ATOM 720 N N . HIS A 1 85 ? 11.470 -2.086 -0.872 1.00 96.62 85 HIS A N 1
ATOM 721 C CA . HIS A 1 85 ? 12.175 -0.966 -1.500 1.00 96.62 85 HIS A CA 1
ATOM 722 C C . HIS A 1 85 ? 13.708 -1.154 -1.484 1.00 96.62 85 HIS A C 1
ATOM 724 O O . HIS A 1 85 ? 14.367 -0.965 -2.506 1.00 96.62 85 HIS A O 1
ATOM 730 N N . LEU A 1 86 ? 14.287 -1.645 -0.378 1.00 97.12 86 LEU A N 1
ATOM 731 C CA . LEU A 1 86 ? 15.723 -1.947 -0.291 1.00 97.12 86 LEU A CA 1
ATOM 732 C C . LEU A 1 86 ? 16.124 -3.139 -1.160 1.00 97.12 86 LEU A C 1
ATOM 734 O O . LEU A 1 86 ? 17.185 -3.119 -1.788 1.00 97.12 86 LEU A O 1
ATOM 738 N N . ALA A 1 87 ? 15.295 -4.186 -1.199 1.00 95.81 87 ALA A N 1
ATOM 739 C CA . ALA A 1 87 ? 15.543 -5.339 -2.059 1.00 95.81 87 ALA A CA 1
ATOM 740 C C . ALA A 1 87 ? 15.549 -4.934 -3.542 1.00 95.81 87 ALA A C 1
ATOM 742 O O . ALA A 1 87 ? 16.424 -5.373 -4.292 1.00 95.81 87 ALA A O 1
ATOM 743 N N . VAL A 1 88 ? 14.632 -4.047 -3.940 1.00 94.75 88 VAL A N 1
ATOM 744 C CA . VAL A 1 88 ? 14.566 -3.481 -5.294 1.00 94.75 88 VAL A CA 1
ATOM 745 C C . VAL A 1 88 ? 15.800 -2.630 -5.584 1.00 94.75 88 VAL A C 1
ATOM 747 O O . VAL A 1 88 ? 16.465 -2.878 -6.587 1.00 94.75 88 VAL A O 1
ATOM 750 N N . ILE A 1 89 ? 16.177 -1.708 -4.686 1.00 95.62 89 ILE A N 1
ATOM 751 C CA . ILE A 1 89 ? 17.399 -0.893 -4.821 1.00 95.62 89 ILE A CA 1
ATOM 752 C C . ILE A 1 89 ? 18.625 -1.777 -5.060 1.00 95.62 89 ILE A C 1
ATOM 754 O O . ILE A 1 89 ? 19.421 -1.502 -5.957 1.00 95.62 89 ILE A O 1
ATOM 758 N N . ASN A 1 90 ? 18.794 -2.837 -4.268 1.00 94.88 90 ASN A N 1
ATOM 759 C CA . ASN A 1 90 ? 19.948 -3.724 -4.391 1.00 94.88 90 ASN A CA 1
ATOM 760 C C . ASN A 1 90 ? 19.962 -4.444 -5.743 1.00 94.88 90 ASN A C 1
ATOM 762 O O . ASN A 1 90 ? 20.975 -4.398 -6.439 1.00 94.88 90 ASN A O 1
ATOM 766 N N . LYS A 1 91 ? 18.833 -5.030 -6.162 1.00 92.69 91 LYS A N 1
ATOM 767 C CA . LYS A 1 91 ? 18.747 -5.709 -7.463 1.00 92.69 91 LYS A CA 1
ATOM 768 C C . LYS A 1 91 ? 18.938 -4.762 -8.640 1.00 92.69 91 LYS A C 1
ATOM 770 O O . LYS A 1 91 ? 19.581 -5.130 -9.618 1.00 92.69 91 LYS A O 1
ATOM 775 N N . PHE A 1 92 ? 18.401 -3.550 -8.563 1.00 93.44 92 PHE A N 1
ATOM 776 C CA . PHE A 1 92 ? 18.556 -2.565 -9.629 1.00 93.44 92 PHE A CA 1
ATOM 777 C C . PHE A 1 92 ? 20.002 -2.101 -9.741 1.00 93.44 92 PHE A C 1
ATOM 779 O O . PHE A 1 92 ? 20.524 -2.038 -10.848 1.00 93.44 92 PHE A O 1
ATOM 786 N N . LYS A 1 93 ? 20.689 -1.880 -8.614 1.00 93.88 93 LYS A N 1
ATOM 787 C CA . LYS A 1 93 ? 22.130 -1.592 -8.611 1.00 93.88 93 LYS A CA 1
ATOM 788 C C . LYS A 1 93 ? 22.947 -2.723 -9.234 1.00 93.88 93 LYS A C 1
ATOM 790 O O . LYS A 1 93 ? 23.833 -2.443 -10.032 1.00 93.88 93 LYS A O 1
ATOM 795 N N . GLU A 1 94 ? 22.647 -3.978 -8.898 1.00 93.56 94 GLU A N 1
ATOM 796 C CA . GLU A 1 94 ? 23.313 -5.154 -9.483 1.00 93.56 94 GLU A CA 1
ATOM 797 C C . GLU A 1 94 ? 23.087 -5.270 -10.998 1.00 93.56 94 GLU A C 1
ATOM 799 O O . GLU A 1 94 ? 23.982 -5.701 -11.722 1.00 93.56 94 GLU A O 1
ATOM 804 N N . ALA A 1 95 ? 21.907 -4.871 -11.472 1.00 90.62 95 ALA A N 1
ATOM 805 C CA . ALA A 1 95 ? 21.520 -4.901 -12.880 1.00 90.62 95 ALA A CA 1
ATOM 806 C C . ALA A 1 95 ? 21.820 -3.594 -13.645 1.00 90.62 95 ALA A C 1
ATOM 808 O O . ALA A 1 95 ? 21.407 -3.468 -14.796 1.00 90.62 95 ALA A O 1
ATOM 809 N N . GLU A 1 96 ? 22.502 -2.625 -13.022 1.00 91.44 96 GLU A N 1
ATOM 810 C CA . GLU A 1 96 ? 22.779 -1.289 -13.582 1.00 91.44 96 GLU A CA 1
ATOM 811 C C . GLU A 1 96 ? 21.512 -0.529 -14.048 1.00 91.44 96 GLU A C 1
ATOM 813 O O . GLU A 1 96 ? 21.540 0.269 -14.987 1.00 91.44 96 GLU A O 1
ATOM 818 N N . LEU A 1 97 ? 20.384 -0.765 -13.373 1.00 89.69 97 LEU A N 1
ATOM 819 C CA . LEU A 1 97 ? 19.107 -0.088 -13.598 1.00 89.69 97 LEU A CA 1
ATOM 820 C C . LEU A 1 97 ? 18.989 1.185 -12.750 1.00 89.69 97 LEU A C 1
ATOM 822 O O . LEU A 1 97 ? 19.632 1.339 -11.709 1.00 89.69 97 LEU A O 1
ATOM 826 N N . ARG A 1 98 ? 18.126 2.109 -13.186 1.00 89.88 98 ARG A N 1
ATOM 827 C CA . ARG A 1 98 ? 17.824 3.335 -12.437 1.00 89.88 98 ARG A CA 1
ATOM 828 C C . ARG A 1 98 ? 17.051 3.013 -11.163 1.00 89.88 98 ARG A C 1
ATOM 830 O O . ARG A 1 98 ? 16.005 2.383 -11.225 1.00 89.88 98 ARG A O 1
ATOM 837 N N . CYS A 1 99 ? 17.557 3.486 -10.031 1.00 93.06 99 CYS A N 1
ATOM 838 C CA . CYS A 1 99 ? 16.927 3.364 -8.714 1.00 93.06 99 CYS A CA 1
ATOM 839 C C . CYS A 1 99 ? 17.116 4.642 -7.876 1.00 93.06 99 CYS A C 1
ATOM 841 O O . CYS A 1 99 ? 17.139 4.586 -6.650 1.00 93.06 99 CYS A O 1
ATOM 843 N N . ASP A 1 100 ? 17.390 5.769 -8.538 1.00 93.44 100 ASP A N 1
ATOM 844 C CA . ASP A 1 100 ? 17.760 7.045 -7.923 1.00 93.44 100 ASP A CA 1
ATOM 845 C C . ASP A 1 100 ? 16.616 7.713 -7.155 1.00 93.44 100 ASP A C 1
ATOM 847 O O . ASP A 1 100 ? 16.884 8.504 -6.254 1.00 93.44 100 ASP A O 1
ATOM 851 N N . LEU A 1 101 ? 15.371 7.377 -7.495 1.00 94.06 101 LEU A N 1
ATOM 852 C CA . LEU A 1 101 ? 14.175 7.924 -6.860 1.00 94.06 101 LEU A CA 1
ATOM 853 C C . LEU A 1 101 ? 13.671 7.052 -5.707 1.00 94.06 101 LEU A C 1
ATOM 855 O O . LEU A 1 101 ? 13.000 7.560 -4.817 1.00 94.06 101 LEU A O 1
ATOM 859 N N . ILE A 1 102 ? 14.028 5.762 -5.683 1.00 95.75 102 ILE A N 1
ATOM 860 C CA . ILE A 1 102 ? 13.535 4.834 -4.660 1.00 95.75 102 ILE A CA 1
ATOM 861 C C . ILE A 1 102 ? 14.023 5.284 -3.272 1.00 95.75 102 ILE A C 1
ATOM 863 O O . ILE A 1 102 ? 15.238 5.425 -3.070 1.00 95.75 102 ILE A O 1
ATOM 867 N N . PRO A 1 103 ? 13.118 5.481 -2.295 1.00 95.56 103 PRO A N 1
ATOM 868 C CA . PRO A 1 103 ? 13.492 5.951 -0.970 1.00 95.56 103 PRO A CA 1
ATOM 869 C C . PRO A 1 103 ? 14.385 4.929 -0.254 1.00 95.56 103 PRO A C 1
ATOM 871 O O . PRO A 1 103 ? 14.168 3.724 -0.343 1.00 95.56 103 PRO A O 1
ATOM 874 N N . GLY A 1 104 ? 15.399 5.409 0.473 1.00 95.88 104 GLY A N 1
ATOM 875 C CA . GLY A 1 104 ? 16.281 4.560 1.290 1.00 95.88 104 GLY A CA 1
ATOM 876 C C . GLY A 1 104 ? 15.694 4.161 2.650 1.00 95.88 104 GLY A C 1
ATOM 877 O O . GLY A 1 104 ? 16.244 3.280 3.309 1.00 95.88 104 GLY A O 1
ATOM 878 N N . ASP A 1 105 ? 14.612 4.819 3.059 1.00 95.31 105 ASP A N 1
ATOM 879 C CA . ASP A 1 105 ? 13.797 4.530 4.236 1.00 95.31 105 ASP A CA 1
ATOM 880 C C . ASP A 1 105 ? 12.357 5.004 3.984 1.00 95.31 105 ASP A C 1
ATOM 882 O O . ASP A 1 105 ? 12.126 5.969 3.241 1.00 95.31 105 ASP A O 1
ATOM 886 N N . LEU A 1 106 ? 11.387 4.351 4.623 1.00 96.06 106 LEU A N 1
ATOM 887 C CA . LEU A 1 106 ? 9.975 4.725 4.533 1.00 96.06 106 LEU A CA 1
ATOM 888 C C . LEU A 1 106 ? 9.524 5.596 5.720 1.00 96.06 106 LEU A C 1
ATOM 890 O O . LEU A 1 106 ? 8.331 5.854 5.879 1.00 96.06 106 LEU A O 1
ATOM 894 N N . ASN A 1 107 ? 10.457 6.100 6.533 1.00 94.56 107 ASN A N 1
ATOM 895 C CA . ASN A 1 107 ? 10.184 6.941 7.699 1.00 94.56 107 ASN A CA 1
ATOM 896 C C . ASN A 1 107 ? 9.163 6.286 8.660 1.00 94.56 107 ASN A C 1
ATOM 898 O O . ASN A 1 107 ? 9.353 5.138 9.066 1.00 94.56 107 ASN A O 1
ATOM 902 N N . ILE A 1 108 ? 8.062 6.968 9.009 1.00 95.88 108 ILE A N 1
ATOM 903 C CA . ILE A 1 108 ? 7.039 6.436 9.924 1.00 95.88 108 ILE A CA 1
ATOM 904 C C . ILE A 1 108 ? 6.418 5.129 9.417 1.00 95.88 108 ILE A C 1
ATOM 906 O O . ILE A 1 108 ? 5.957 4.316 10.217 1.00 95.88 108 ILE A O 1
ATOM 910 N N . TYR A 1 109 ? 6.445 4.879 8.106 1.00 97.38 109 TYR A N 1
ATOM 911 C CA . TYR A 1 109 ? 5.874 3.672 7.526 1.00 97.38 109 TYR A CA 1
ATOM 912 C C . TYR A 1 109 ? 6.702 2.427 7.861 1.00 97.38 109 TYR A C 1
ATOM 914 O O . TYR A 1 109 ? 6.110 1.365 8.027 1.00 97.38 109 TYR A O 1
ATOM 922 N N . ASP A 1 110 ? 8.026 2.536 8.043 1.00 97.31 110 ASP A N 1
ATOM 923 C CA . ASP A 1 110 ? 8.859 1.406 8.493 1.00 97.31 110 ASP A CA 1
ATOM 924 C C . ASP A 1 110 ? 8.468 0.964 9.913 1.00 97.31 110 ASP A C 1
ATOM 926 O O . ASP A 1 110 ? 8.392 -0.230 10.214 1.00 97.31 110 ASP A O 1
ATOM 930 N N . GLU A 1 111 ? 8.179 1.928 10.793 1.00 96.81 111 GLU A N 1
ATOM 931 C CA . GLU A 1 111 ? 7.704 1.643 12.147 1.00 96.81 111 GLU A CA 1
ATOM 932 C C . GLU A 1 111 ? 6.331 0.961 12.127 1.00 96.81 111 GLU A C 1
ATOM 934 O O . GLU A 1 111 ? 6.129 -0.043 12.818 1.00 96.81 111 GLU A O 1
ATOM 939 N N . VAL A 1 112 ? 5.411 1.465 11.301 1.00 97.94 112 VAL A N 1
ATOM 940 C CA . VAL A 1 112 ? 4.075 0.884 11.143 1.00 97.94 112 VAL A CA 1
ATOM 941 C C . VAL A 1 112 ? 4.167 -0.529 10.569 1.00 97.94 112 VAL A C 1
ATOM 943 O O . VAL A 1 112 ? 3.576 -1.440 11.140 1.00 97.94 112 VAL A O 1
ATOM 946 N N . LEU A 1 113 ? 4.938 -0.759 9.502 1.00 98.31 113 LEU A N 1
ATOM 947 C CA . LEU A 1 113 ? 5.124 -2.088 8.900 1.00 98.31 113 LEU A CA 1
ATOM 948 C C . LEU A 1 113 ? 5.739 -3.095 9.879 1.00 98.31 113 LEU A C 1
ATOM 950 O O . LEU A 1 113 ? 5.405 -4.273 9.840 1.00 98.31 113 LEU A O 1
ATOM 954 N N . GLY A 1 114 ? 6.580 -2.653 10.813 1.00 97.56 114 GLY A N 1
ATOM 955 C CA . GLY A 1 114 ? 7.125 -3.538 11.844 1.00 97.56 114 GLY A CA 1
ATOM 956 C C . GLY A 1 114 ? 6.108 -3.982 12.905 1.00 97.56 114 GLY A C 1
ATOM 957 O O . GLY A 1 114 ? 6.362 -4.953 13.618 1.00 97.56 114 GLY A O 1
ATOM 958 N N . ARG A 1 115 ? 4.985 -3.265 13.060 1.00 97.69 115 ARG A N 1
ATOM 959 C CA . ARG A 1 115 ? 4.054 -3.435 14.197 1.00 97.69 115 ARG A CA 1
ATOM 960 C C . ARG A 1 115 ? 2.574 -3.441 13.809 1.00 97.69 115 ARG A C 1
ATOM 962 O O . ARG A 1 115 ? 1.711 -3.525 14.683 1.00 97.69 115 ARG A O 1
ATOM 969 N N . TRP A 1 116 ? 2.249 -3.407 12.517 1.00 97.50 116 TRP A N 1
ATOM 970 C CA . TRP A 1 116 ? 0.875 -3.258 12.023 1.00 97.50 116 TRP A CA 1
ATOM 971 C C . TRP A 1 116 ? -0.062 -4.377 12.474 1.00 97.50 116 TRP A C 1
ATOM 973 O O . TRP A 1 116 ? -1.271 -4.169 12.487 1.00 97.50 116 TRP A O 1
ATOM 983 N N . SER A 1 117 ? 0.464 -5.552 12.829 1.00 97.31 117 SER A N 1
ATOM 984 C CA . SER A 1 117 ? -0.299 -6.719 13.283 1.00 97.31 117 SER A CA 1
ATOM 985 C C . SER A 1 117 ? -0.463 -6.786 14.810 1.00 97.31 117 SER A C 1
ATOM 987 O O . SER A 1 117 ? -1.021 -7.756 15.325 1.00 97.31 117 SER A O 1
ATOM 989 N N . THR A 1 118 ? -0.025 -5.755 15.550 1.00 97.69 118 THR A N 1
ATOM 990 C CA . THR A 1 118 ? -0.137 -5.692 17.016 1.00 97.69 118 THR A CA 1
ATOM 991 C C . THR A 1 118 ? -1.573 -5.903 17.507 1.00 97.69 118 THR A C 1
ATOM 993 O O . THR A 1 118 ? -2.535 -5.358 16.952 1.00 97.69 118 THR A O 1
ATOM 996 N N . GLY A 1 119 ? -1.713 -6.676 18.586 1.00 97.19 119 GLY A N 1
ATOM 997 C CA . GLY A 1 119 ? -2.965 -6.858 19.322 1.00 97.19 119 GLY A CA 1
ATOM 998 C C . GLY A 1 119 ? -3.232 -5.770 20.369 1.00 97.19 119 GLY A C 1
ATOM 999 O O . GLY A 1 119 ? -4.283 -5.802 21.005 1.00 97.19 119 GLY A O 1
ATOM 1000 N N . ASN A 1 120 ? -2.305 -4.829 20.576 1.00 97.38 120 ASN A N 1
ATOM 1001 C CA . ASN A 1 120 ? -2.476 -3.735 21.529 1.00 97.38 120 ASN A CA 1
ATOM 1002 C C . ASN A 1 120 ? -3.206 -2.551 20.867 1.00 97.38 120 ASN A C 1
ATOM 1004 O O . ASN A 1 120 ? -2.740 -2.011 19.864 1.00 97.38 120 ASN A O 1
ATOM 1008 N N . LEU A 1 121 ? -4.350 -2.152 21.435 1.00 95.88 121 LEU A N 1
ATOM 1009 C CA . LEU A 1 121 ? -5.156 -1.037 20.930 1.00 95.88 121 LEU A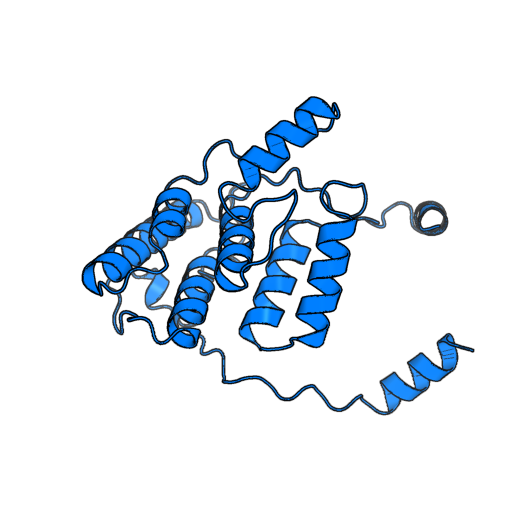 CA 1
ATOM 1010 C C . LEU A 1 121 ? -4.426 0.309 21.043 1.00 95.88 121 LEU A C 1
ATOM 1012 O O . LEU A 1 121 ? -4.441 1.077 20.088 1.00 95.88 121 LEU A O 1
ATOM 1016 N N . GLU A 1 122 ? -3.760 0.570 22.169 1.00 95.50 122 GLU A N 1
ATOM 1017 C CA . GLU A 1 122 ? -3.038 1.830 22.396 1.00 95.50 122 GLU A CA 1
ATOM 1018 C C . GLU A 1 122 ? -1.870 1.977 21.414 1.00 95.50 122 GLU A C 1
ATOM 1020 O O . GLU A 1 122 ? -1.583 3.063 20.916 1.00 95.50 122 GLU A O 1
ATOM 1025 N N . GLU A 1 123 ? -1.216 0.860 21.085 1.00 96.50 123 GLU A N 1
ATOM 1026 C CA . GLU A 1 123 ? -0.116 0.848 20.126 1.00 96.50 123 GLU A CA 1
ATOM 1027 C C . GLU A 1 123 ? -0.603 1.170 18.711 1.00 96.50 123 GLU A C 1
ATOM 1029 O O . GLU A 1 123 ? -0.026 2.033 18.055 1.00 96.50 123 GLU A O 1
ATOM 1034 N N . ILE A 1 124 ? -1.682 0.532 18.237 1.00 96.75 124 ILE A N 1
ATOM 1035 C CA . ILE A 1 124 ? -2.210 0.853 16.903 1.00 96.75 124 ILE A CA 1
ATOM 1036 C C . ILE A 1 124 ? -2.789 2.271 16.838 1.00 96.75 124 ILE A C 1
ATOM 1038 O O . ILE A 1 124 ? -2.663 2.933 15.811 1.00 96.75 124 ILE A O 1
ATOM 1042 N N . GLU A 1 125 ? -3.399 2.758 17.918 1.00 95.50 125 GLU A N 1
ATOM 1043 C CA . GLU A 1 125 ? -3.889 4.133 18.002 1.00 95.50 125 GLU A CA 1
ATOM 1044 C C . GLU A 1 125 ? -2.740 5.135 17.865 1.00 95.50 125 GLU A C 1
ATOM 1046 O O . GLU A 1 125 ? -2.823 6.059 17.053 1.00 95.50 125 GLU A O 1
ATOM 1051 N N . HIS A 1 126 ? -1.626 4.891 18.561 1.00 95.19 126 HIS A N 1
ATOM 1052 C CA . HIS A 1 126 ? -0.416 5.692 18.418 1.00 95.19 126 HIS A CA 1
ATOM 1053 C C . HIS A 1 126 ? 0.143 5.655 16.986 1.00 95.19 126 HIS A C 1
ATOM 1055 O O . HIS A 1 126 ? 0.409 6.712 16.415 1.00 95.19 126 HIS A O 1
ATOM 1061 N N . LEU A 1 127 ? 0.254 4.465 16.380 1.00 96.44 127 LEU A N 1
ATOM 1062 C CA . LEU A 1 127 ? 0.730 4.294 15.000 1.00 96.44 127 LEU A CA 1
ATOM 1063 C C . LEU A 1 127 ? -0.145 5.046 13.982 1.00 96.44 127 LEU A C 1
ATOM 1065 O O . LEU A 1 127 ? 0.368 5.727 13.097 1.00 96.44 127 LEU A O 1
ATOM 1069 N N . ILE A 1 128 ? -1.472 4.970 14.112 1.00 95.38 128 ILE A N 1
ATOM 1070 C CA . ILE A 1 128 ? -2.383 5.705 13.224 1.00 95.38 128 ILE A CA 1
ATOM 1071 C C . ILE A 1 128 ? -2.276 7.217 13.465 1.00 95.38 128 ILE A C 1
ATOM 1073 O O . ILE A 1 128 ? -2.323 7.987 12.502 1.00 95.38 128 ILE A O 1
ATOM 1077 N N . SER A 1 129 ? -2.093 7.661 14.713 1.00 93.94 129 SER A N 1
ATOM 1078 C CA . SER A 1 129 ? -1.902 9.083 15.026 1.00 93.94 129 SER A CA 1
ATOM 1079 C C . SER A 1 129 ? -0.670 9.651 14.323 1.00 93.94 129 SER A C 1
ATOM 1081 O O . SER A 1 129 ? -0.787 10.657 13.623 1.00 93.94 129 SER A O 1
ATOM 1083 N N . ILE A 1 130 ? 0.484 8.976 14.422 1.00 94.50 130 ILE A N 1
ATOM 1084 C CA . ILE A 1 130 ? 1.723 9.441 13.777 1.00 94.50 130 ILE A CA 1
ATOM 1085 C C . ILE A 1 130 ? 1.620 9.420 12.246 1.00 94.50 130 ILE A C 1
ATOM 1087 O O . ILE A 1 130 ? 2.097 10.349 11.597 1.00 94.50 130 ILE A O 1
ATOM 1091 N N . MET A 1 131 ? 0.941 8.426 11.652 1.00 94.50 131 MET A N 1
ATOM 1092 C CA . MET A 1 131 ? 0.669 8.413 10.207 1.00 94.50 131 MET A CA 1
ATOM 1093 C C . MET A 1 131 ? -0.208 9.598 9.800 1.00 94.50 131 MET A C 1
ATOM 1095 O O . MET A 1 131 ? 0.069 10.261 8.805 1.00 94.50 131 MET A O 1
ATOM 1099 N N . SER A 1 132 ? -1.252 9.884 10.580 1.00 92.44 132 SER A N 1
ATOM 1100 C CA . SER A 1 132 ? -2.193 10.969 10.289 1.00 92.44 132 SER A CA 1
ATOM 1101 C C . SER A 1 132 ? -1.522 12.340 10.383 1.00 92.44 132 SER A C 1
ATOM 1103 O O . SER A 1 132 ? -1.791 13.225 9.569 1.00 92.44 132 SER A O 1
ATOM 1105 N N . GLU A 1 133 ? -0.645 12.531 11.371 1.00 92.06 133 GLU A N 1
ATOM 1106 C CA . GLU A 1 133 ? 0.172 13.739 11.519 1.00 92.06 133 GLU A CA 1
ATOM 1107 C C . GLU A 1 133 ? 1.165 13.887 10.365 1.00 92.06 133 GLU A C 1
ATOM 1109 O O . GLU A 1 133 ? 1.254 14.967 9.780 1.00 92.06 133 GLU A O 1
ATOM 1114 N N . TYR A 1 134 ? 1.853 12.804 9.993 1.00 91.19 134 TYR A N 1
ATOM 1115 C CA . TYR A 1 134 ? 2.797 12.791 8.877 1.00 91.19 134 TYR A CA 1
ATOM 1116 C C . TYR A 1 134 ? 2.118 13.127 7.544 1.00 91.19 134 TYR A C 1
ATOM 1118 O O . TYR A 1 134 ? 2.555 14.043 6.848 1.00 91.19 134 TYR A O 1
ATOM 1126 N N . HIS A 1 135 ? 0.998 12.467 7.236 1.00 90.38 135 HIS A N 1
ATOM 1127 C CA . HIS A 1 135 ? 0.181 12.764 6.061 1.00 90.38 135 HIS A CA 1
ATOM 1128 C C . HIS A 1 135 ? -0.277 14.225 6.066 1.00 90.38 135 HIS A C 1
ATOM 1130 O O . HIS A 1 135 ? -0.118 14.925 5.072 1.00 90.38 135 HIS A O 1
ATOM 1136 N N . SER A 1 136 ? -0.803 14.720 7.192 1.00 87.25 136 SER A N 1
ATOM 1137 C CA . SER A 1 136 ? -1.273 16.109 7.301 1.00 87.25 136 SER A CA 1
ATOM 1138 C C . SER A 1 136 ? -0.145 17.123 7.095 1.00 87.25 136 SER A C 1
ATOM 1140 O O . SER A 1 136 ? -0.368 18.173 6.494 1.00 87.25 136 SER A O 1
ATOM 1142 N N . ALA A 1 137 ? 1.065 16.827 7.578 1.00 86.50 137 ALA A N 1
ATOM 1143 C CA . ALA A 1 137 ? 2.232 17.676 7.373 1.00 86.50 137 ALA A CA 1
ATOM 1144 C C . ALA A 1 137 ? 2.627 17.733 5.892 1.00 86.50 137 ALA A C 1
ATOM 1146 O O . ALA A 1 137 ? 2.810 18.825 5.360 1.00 86.50 137 ALA A O 1
ATOM 1147 N N . LEU A 1 138 ? 2.669 16.593 5.202 1.00 81.69 138 LEU A N 1
ATOM 1148 C CA . LEU A 1 138 ? 2.957 16.553 3.766 1.00 81.69 138 LEU A CA 1
ATOM 1149 C C . LEU A 1 138 ? 1.838 17.197 2.931 1.00 81.69 138 LEU A C 1
ATOM 1151 O O . LEU A 1 138 ? 2.105 17.946 1.996 1.00 81.69 138 LEU A O 1
ATOM 1155 N N . ALA A 1 139 ? 0.575 16.987 3.304 1.00 78.31 139 ALA A N 1
ATOM 1156 C CA . ALA A 1 139 ? -0.569 17.648 2.686 1.00 78.31 139 ALA A CA 1
ATOM 1157 C C . ALA A 1 139 ? -0.590 19.165 2.959 1.00 78.31 139 ALA A C 1
ATOM 1159 O O . ALA A 1 139 ? -1.181 19.930 2.201 1.00 78.31 139 ALA A O 1
ATOM 1160 N N . SER A 1 140 ? 0.084 19.663 4.001 1.00 72.50 140 SER A N 1
ATOM 1161 C CA . SER A 1 140 ? 0.211 21.115 4.203 1.00 72.50 140 SER A CA 1
ATOM 1162 C C . SER A 1 140 ? 1.023 21.800 3.090 1.00 72.50 140 SER A C 1
ATOM 1164 O O . SER A 1 140 ? 0.892 23.008 2.886 1.00 72.50 140 SER A O 1
ATOM 1166 N N . GLU A 1 141 ? 1.782 21.018 2.314 1.00 68.31 141 GLU A N 1
ATOM 1167 C CA . GLU A 1 141 ? 2.510 21.443 1.116 1.00 68.31 141 GLU A CA 1
ATOM 1168 C C . GLU A 1 141 ? 1.678 21.293 -0.178 1.00 68.31 141 GLU A C 1
ATOM 1170 O O . GLU A 1 141 ? 2.219 21.421 -1.279 1.00 68.31 141 GLU A O 1
ATOM 1175 N N . ILE A 1 142 ? 0.358 21.054 -0.082 1.00 64.69 142 ILE A N 1
ATOM 1176 C CA . ILE A 1 142 ? -0.561 20.978 -1.234 1.00 64.69 142 ILE A CA 1
ATOM 1177 C C . ILE A 1 142 ? -0.340 22.158 -2.196 1.00 64.69 142 ILE A C 1
ATOM 1179 O O . ILE A 1 142 ? -0.307 23.328 -1.805 1.00 64.69 142 ILE A O 1
ATOM 1183 N N . GLY A 1 143 ? -0.226 21.841 -3.490 1.00 53.44 143 GLY A N 1
ATOM 1184 C CA . GLY A 1 143 ? 0.112 22.800 -4.543 1.00 53.44 143 GLY A CA 1
ATOM 1185 C C . GLY A 1 143 ? 1.614 22.940 -4.823 1.00 53.44 143 GLY A C 1
ATOM 1186 O O . GLY A 1 143 ? 1.977 23.660 -5.755 1.00 53.44 143 GLY A O 1
ATOM 1187 N N . GLN A 1 144 ? 2.477 22.249 -4.072 1.00 59.38 144 GLN A N 1
ATOM 1188 C CA . GLN A 1 144 ? 3.894 22.046 -4.393 1.00 59.38 144 GLN A CA 1
ATOM 1189 C C . GLN A 1 144 ? 4.140 20.639 -4.973 1.00 59.38 144 GLN A C 1
ATOM 1191 O O . GLN A 1 144 ? 3.255 19.784 -4.961 1.00 59.38 144 GLN A O 1
ATOM 1196 N N . PHE A 1 145 ? 5.335 20.405 -5.527 1.00 55.19 145 PHE A N 1
ATOM 1197 C CA . PHE A 1 145 ? 5.766 19.068 -5.949 1.00 55.19 145 PHE A CA 1
ATOM 1198 C C . PHE A 1 145 ? 6.095 18.237 -4.702 1.00 55.19 145 PHE A C 1
ATOM 1200 O O . PHE A 1 145 ? 7.140 18.443 -4.092 1.00 55.19 145 PHE A O 1
ATOM 1207 N N . GLY A 1 146 ? 5.194 17.334 -4.322 1.00 60.00 146 GLY A N 1
ATOM 1208 C CA . GLY A 1 146 ? 5.363 16.419 -3.197 1.00 60.00 146 GLY A CA 1
ATOM 1209 C C . GLY A 1 146 ? 4.321 15.300 -3.219 1.00 60.00 146 GLY A C 1
ATOM 1210 O O . GLY A 1 146 ? 3.330 15.383 -3.945 1.00 60.00 146 GLY A O 1
ATOM 1211 N N . GLU A 1 147 ? 4.543 14.283 -2.390 1.00 63.44 147 GLU A N 1
ATOM 1212 C CA . GLU A 1 147 ? 3.791 13.017 -2.308 1.00 63.44 147 GLU A CA 1
ATOM 1213 C C . GLU A 1 147 ? 2.260 13.191 -2.188 1.00 63.44 147 GLU A C 1
ATOM 1215 O O . GLU A 1 147 ? 1.474 12.440 -2.768 1.00 63.44 147 GLU A O 1
ATOM 1220 N N . PHE A 1 148 ? 1.824 14.253 -1.503 1.00 65.00 148 PHE A N 1
ATOM 1221 C CA . PHE A 1 148 ? 0.414 14.634 -1.341 1.00 65.00 148 PHE A CA 1
ATOM 1222 C C . PHE A 1 148 ? 0.093 16.015 -1.940 1.00 65.00 148 PHE A C 1
ATOM 1224 O O . PHE A 1 148 ? -0.897 16.650 -1.578 1.00 65.00 148 PHE A O 1
ATOM 1231 N N . GLY A 1 149 ? 0.917 16.486 -2.883 1.00 56.25 149 GLY A N 1
ATOM 1232 C CA . GLY A 1 149 ? 0.797 17.800 -3.528 1.00 56.25 149 GLY A CA 1
ATOM 1233 C C . GLY A 1 149 ? -0.462 17.975 -4.389 1.00 56.25 149 GLY A C 1
ATOM 1234 O O . GLY A 1 149 ? -0.846 19.100 -4.720 1.00 56.25 149 GLY A O 1
ATOM 1235 N N . ASP A 1 150 ? -1.129 16.870 -4.727 1.00 62.31 150 ASP A N 1
ATOM 1236 C CA . ASP A 1 150 ? -2.406 16.830 -5.431 1.00 62.31 150 ASP A CA 1
ATOM 1237 C C . ASP A 1 150 ? -3.576 16.798 -4.435 1.00 62.31 150 ASP A C 1
ATOM 1239 O O . ASP A 1 150 ? -3.699 15.885 -3.614 1.00 62.31 150 ASP A O 1
ATOM 1243 N N . PHE A 1 151 ? -4.488 17.769 -4.565 1.00 60.69 151 PHE A N 1
ATOM 1244 C CA . PHE A 1 151 ? -5.716 17.883 -3.769 1.00 60.69 151 PHE A CA 1
ATOM 1245 C C . PHE A 1 151 ? -6.538 16.586 -3.704 1.00 60.69 151 PHE A C 1
ATOM 1247 O O . PHE A 1 151 ? -7.256 16.376 -2.730 1.00 60.69 151 PHE A O 1
ATOM 1254 N N . ARG A 1 152 ? -6.452 15.719 -4.721 1.00 64.62 152 ARG A N 1
ATOM 1255 C CA . ARG A 1 152 ? -7.155 14.426 -4.750 1.00 64.62 152 ARG A CA 1
ATOM 1256 C C . ARG A 1 152 ? -6.627 13.432 -3.714 1.00 64.62 152 ARG A C 1
ATOM 1258 O O . ARG A 1 152 ? -7.381 12.561 -3.296 1.00 64.62 152 ARG A O 1
ATOM 1265 N N . TYR A 1 153 ? -5.362 13.555 -3.318 1.00 64.00 153 TYR A N 1
ATOM 1266 C CA . TYR A 1 153 ? -4.682 12.601 -2.442 1.00 64.00 153 TYR A CA 1
ATOM 1267 C C . TYR A 1 153 ? -4.397 13.168 -1.050 1.00 64.00 153 TYR A C 1
ATOM 1269 O O . TYR A 1 153 ? -4.430 12.408 -0.093 1.00 64.00 153 TYR A O 1
ATOM 1277 N N . GLY A 1 154 ? -4.221 14.485 -0.900 1.00 72.38 154 GLY A N 1
ATOM 1278 C CA . GLY A 1 154 ? -3.924 15.088 0.409 1.00 72.38 154 GLY A CA 1
ATOM 1279 C C . GLY A 1 154 ? -5.062 15.065 1.442 1.00 72.38 154 GLY A C 1
ATOM 1280 O O . GLY A 1 154 ? -4.834 15.383 2.604 1.00 72.38 154 GLY A O 1
ATOM 1281 N N . PHE A 1 155 ? -6.288 14.708 1.043 1.00 78.31 155 PHE A N 1
ATOM 1282 C CA . PHE A 1 155 ? -7.424 14.524 1.963 1.00 78.31 155 PHE A CA 1
ATOM 1283 C C . PHE A 1 155 ? -7.923 13.081 2.033 1.00 78.31 155 PHE A C 1
ATOM 1285 O O . PHE A 1 155 ? -8.811 12.781 2.831 1.00 78.31 155 PHE A O 1
ATOM 1292 N N . TYR A 1 156 ? -7.369 12.191 1.207 1.00 84.31 156 TYR A N 1
ATOM 1293 C CA . TYR A 1 156 ? -7.742 10.786 1.159 1.00 84.31 156 TYR A CA 1
ATOM 1294 C C . TYR A 1 156 ? -6.601 9.951 1.754 1.00 84.31 156 TYR A C 1
ATOM 1296 O O . TYR A 1 156 ? -5.675 9.604 1.020 1.00 84.31 156 TYR A O 1
ATOM 1304 N N . PRO A 1 157 ? -6.642 9.628 3.067 1.00 88.81 157 PRO A N 1
ATOM 1305 C CA . PRO A 1 157 ? -5.573 8.906 3.761 1.00 88.81 157 PRO A CA 1
ATOM 1306 C C . PRO A 1 157 ? -5.612 7.411 3.425 1.00 88.81 157 PRO A C 1
ATOM 1308 O O . PRO A 1 157 ? -5.898 6.557 4.270 1.00 88.81 157 PRO A O 1
ATOM 1311 N N . PHE A 1 158 ? -5.405 7.097 2.150 1.00 89.56 158 PHE A N 1
ATOM 1312 C CA . PHE A 1 158 ? -5.593 5.772 1.575 1.00 89.56 158 PHE A CA 1
ATOM 1313 C C . PHE A 1 158 ? -4.761 4.703 2.286 1.00 89.56 158 PHE A C 1
ATOM 1315 O O . PHE A 1 158 ? -5.243 3.604 2.558 1.00 89.56 158 PHE A O 1
ATOM 1322 N N . GLU A 1 159 ? -3.536 5.046 2.660 1.00 93.62 159 GLU A N 1
ATOM 1323 C CA . GLU A 1 159 ? -2.616 4.192 3.391 1.00 93.62 159 GLU A CA 1
ATOM 1324 C C . GLU A 1 159 ? -3.120 3.837 4.797 1.00 93.62 159 GLU A C 1
ATOM 1326 O O . GLU A 1 159 ? -3.017 2.686 5.228 1.00 93.62 159 GLU A O 1
ATOM 1331 N N . ILE A 1 160 ? -3.757 4.786 5.487 1.00 95.00 160 ILE A N 1
ATOM 1332 C CA . ILE A 1 160 ? -4.347 4.558 6.811 1.00 95.00 160 ILE A CA 1
ATOM 1333 C C . ILE A 1 160 ? -5.632 3.734 6.676 1.00 95.00 160 ILE A C 1
ATOM 1335 O O . ILE A 1 160 ? -5.867 2.799 7.446 1.00 95.00 160 ILE A O 1
ATOM 1339 N N . LEU A 1 161 ? -6.454 4.037 5.668 1.00 94.19 161 LEU A N 1
ATOM 1340 C CA . LEU A 1 161 ? -7.676 3.289 5.372 1.00 94.19 161 LEU A CA 1
ATOM 1341 C C . LEU A 1 161 ? -7.379 1.825 5.042 1.00 94.19 161 LEU A C 1
ATOM 1343 O O . LEU A 1 161 ? -8.089 0.936 5.521 1.00 94.19 161 LEU A O 1
ATOM 1347 N N . PHE A 1 162 ? -6.319 1.561 4.278 1.00 95.62 162 PHE A N 1
ATOM 1348 C CA . PHE A 1 162 ? -5.915 0.198 3.959 1.00 95.62 162 PHE A CA 1
ATOM 1349 C C . PHE A 1 162 ? -5.404 -0.556 5.193 1.00 95.62 162 PHE A C 1
ATOM 1351 O O . PHE A 1 162 ? -5.834 -1.686 5.430 1.00 95.62 162 PHE A O 1
ATOM 1358 N N . LEU A 1 163 ? -4.589 0.080 6.044 1.00 96.81 163 LEU A N 1
ATOM 1359 C CA . LEU A 1 163 ? -4.180 -0.488 7.336 1.00 96.81 163 LEU A CA 1
ATOM 1360 C C . LEU A 1 163 ? -5.387 -0.875 8.201 1.00 96.81 163 LEU A C 1
ATOM 1362 O O . LEU A 1 163 ? -5.468 -1.998 8.706 1.00 96.81 163 LEU A O 1
ATOM 1366 N N . ILE A 1 164 ? -6.356 0.031 8.334 1.00 94.88 164 ILE A N 1
ATOM 1367 C CA . ILE A 1 164 ? -7.597 -0.223 9.070 1.00 94.88 164 ILE A CA 1
ATOM 1368 C C . ILE A 1 164 ? -8.372 -1.393 8.451 1.00 94.88 164 ILE A C 1
ATOM 1370 O O . ILE A 1 164 ? -8.861 -2.259 9.182 1.00 94.88 164 ILE A O 1
ATOM 1374 N N . HIS A 1 165 ? -8.489 -1.434 7.121 1.00 93.81 165 HIS A N 1
ATOM 1375 C CA . HIS A 1 165 ? -9.174 -2.510 6.409 1.00 93.81 165 HIS A CA 1
ATOM 1376 C C . HIS A 1 165 ? -8.532 -3.872 6.702 1.00 93.81 165 HIS A C 1
ATOM 1378 O O . HIS A 1 165 ? -9.222 -4.785 7.156 1.00 93.81 165 HIS A O 1
ATOM 1384 N N . VAL A 1 166 ? -7.217 -3.995 6.508 1.00 95.19 166 VAL A N 1
ATOM 1385 C CA . VAL A 1 166 ? -6.461 -5.234 6.747 1.00 95.19 166 VAL A CA 1
ATOM 1386 C C . VAL A 1 166 ? -6.660 -5.727 8.180 1.00 95.19 166 VAL A C 1
ATOM 1388 O O . VAL A 1 166 ? -6.961 -6.900 8.408 1.00 95.19 166 VAL A O 1
ATOM 1391 N N . ARG A 1 167 ? -6.568 -4.824 9.161 1.00 96.00 167 ARG A N 1
ATOM 1392 C CA . ARG A 1 167 ? -6.771 -5.171 10.572 1.00 96.00 167 ARG A CA 1
ATOM 1393 C C . ARG A 1 167 ? -8.181 -5.684 10.851 1.00 96.00 167 ARG A C 1
ATOM 1395 O O . ARG A 1 167 ? -8.321 -6.700 11.529 1.00 96.00 167 ARG A O 1
ATOM 1402 N N . LYS A 1 168 ? -9.213 -5.044 10.288 1.00 93.56 168 LYS A N 1
ATOM 1403 C CA . LYS A 1 168 ? -10.605 -5.517 10.402 1.00 93.56 168 LYS A CA 1
ATOM 1404 C C . LYS A 1 168 ? -10.776 -6.923 9.830 1.00 93.56 168 LYS A C 1
ATOM 1406 O O . LYS A 1 168 ? -11.402 -7.752 10.483 1.00 93.56 168 LYS A O 1
ATOM 1411 N N . GLN A 1 169 ? -10.192 -7.208 8.662 1.00 92.31 169 GLN A N 1
ATOM 1412 C CA . GLN A 1 169 ? -10.270 -8.535 8.033 1.00 92.31 169 GLN A CA 1
ATOM 1413 C C . GLN A 1 169 ? -9.641 -9.640 8.894 1.00 92.31 169 GLN A C 1
ATOM 1415 O O . GLN A 1 169 ? -10.107 -10.776 8.883 1.00 92.31 169 GLN A O 1
ATOM 1420 N N . LEU A 1 170 ? -8.616 -9.306 9.681 1.00 94.81 170 LEU A N 1
ATOM 1421 C CA . LEU A 1 170 ? -7.952 -10.240 10.593 1.00 94.81 170 LEU A CA 1
ATOM 1422 C C . LEU A 1 170 ? -8.561 -10.273 12.005 1.00 94.81 170 LEU A C 1
ATOM 1424 O O . LEU A 1 170 ? -8.050 -10.983 12.870 1.00 94.81 170 LEU A O 1
ATOM 1428 N N . GLY A 1 171 ? -9.626 -9.509 12.267 1.00 95.50 171 GLY A N 1
ATOM 1429 C CA . GLY A 1 171 ? -10.225 -9.400 13.601 1.00 95.50 171 GLY A CA 1
ATOM 1430 C C . GLY A 1 171 ? -9.323 -8.712 14.633 1.00 95.50 171 GLY A C 1
ATOM 1431 O O . GLY A 1 171 ? -9.501 -8.911 15.835 1.00 95.50 171 GLY A O 1
ATOM 1432 N N . LEU A 1 172 ? -8.345 -7.921 14.180 1.00 96.94 172 LEU A N 1
ATOM 1433 C CA . LEU A 1 172 ? -7.455 -7.158 15.051 1.00 96.94 172 LEU A CA 1
ATOM 1434 C C . LEU A 1 172 ? -8.151 -5.887 15.571 1.00 96.94 172 LEU A C 1
ATOM 1436 O O . LEU A 1 172 ? -9.021 -5.337 14.889 1.00 96.94 172 LEU A O 1
ATOM 1440 N N . PRO A 1 173 ? -7.760 -5.369 16.753 1.00 95.12 173 PRO A N 1
ATOM 1441 C CA . PRO A 1 173 ? -8.336 -4.142 17.297 1.00 95.12 173 PRO A CA 1
ATOM 1442 C C . PRO A 1 173 ? -8.151 -2.945 16.359 1.00 95.12 173 PRO A C 1
ATOM 1444 O O . PRO A 1 173 ? -7.078 -2.751 15.790 1.00 95.12 173 PRO A O 1
ATOM 1447 N N . VAL A 1 174 ? -9.171 -2.105 16.225 1.00 93.69 174 VAL A N 1
ATOM 1448 C CA . VAL A 1 174 ? -9.100 -0.860 15.453 1.00 93.69 174 VAL A CA 1
ATOM 1449 C C . VAL A 1 174 ? -9.694 0.264 16.299 1.00 93.69 174 VAL A C 1
ATOM 1451 O O . VAL A 1 174 ? -10.776 0.061 16.860 1.00 93.69 174 VAL A O 1
ATOM 1454 N N . PRO A 1 175 ? -9.038 1.435 16.393 1.00 91.31 175 PRO A N 1
ATOM 1455 C CA . PRO A 1 175 ? -9.602 2.576 17.101 1.00 91.31 175 PRO A CA 1
ATOM 1456 C C . PRO A 1 175 ? -10.941 3.005 16.492 1.00 91.31 175 PRO A C 1
ATOM 1458 O O . PRO A 1 175 ? -11.114 3.045 15.273 1.00 91.31 175 PRO A O 1
ATOM 1461 N N . THR A 1 176 ? -11.910 3.319 17.347 1.00 85.75 176 THR A N 1
ATOM 1462 C CA . THR A 1 176 ? -13.239 3.795 16.924 1.00 85.75 176 THR A CA 1
ATOM 1463 C C . THR A 1 176 ? -13.329 5.316 16.844 1.00 85.75 176 THR A C 1
ATOM 1465 O O . THR A 1 176 ? -14.314 5.848 16.336 1.00 85.75 176 THR A O 1
ATOM 1468 N N . GLN A 1 177 ? -12.337 6.010 17.397 1.00 84.25 177 GLN A N 1
ATOM 1469 C CA . GLN A 1 177 ? -12.233 7.461 17.447 1.00 84.25 177 GLN A CA 1
ATOM 1470 C C . GLN A 1 177 ? -10.786 7.845 17.155 1.00 84.25 177 GLN A C 1
ATOM 1472 O O . GLN A 1 177 ? -9.871 7.083 17.453 1.00 84.25 177 GLN A O 1
ATOM 1477 N N . PHE A 1 178 ? -10.610 9.010 16.545 1.00 86.06 178 PHE A N 1
ATOM 1478 C CA . PHE A 1 178 ? -9.307 9.571 16.226 1.00 86.06 178 PHE A CA 1
ATOM 1479 C C . PHE A 1 178 ? -9.333 11.049 16.598 1.00 86.06 178 PHE A C 1
ATOM 1481 O O . PHE A 1 178 ? -10.288 11.745 16.250 1.00 86.06 178 PHE A O 1
ATOM 1488 N N . ASP A 1 179 ? -8.284 11.532 17.255 1.00 83.06 179 ASP A N 1
ATOM 1489 C CA . ASP A 1 179 ? -8.161 12.953 17.606 1.00 83.06 179 ASP A CA 1
ATOM 1490 C C . ASP A 1 179 ? -7.711 13.809 16.408 1.00 83.06 179 ASP A C 1
ATOM 1492 O O . ASP A 1 179 ? -7.966 15.013 16.352 1.00 83.06 179 ASP A O 1
ATOM 1496 N N . ASN A 1 180 ? -7.071 13.191 15.410 1.00 85.62 180 ASN A N 1
ATOM 1497 C CA . ASN A 1 180 ? -6.532 13.891 14.250 1.00 85.62 180 ASN A CA 1
ATOM 1498 C C . ASN A 1 180 ? -7.643 14.395 13.302 1.00 85.62 180 ASN A C 1
ATOM 1500 O O . ASN A 1 180 ? -8.590 13.672 12.979 1.00 85.62 180 ASN A O 1
ATOM 1504 N N . PHE A 1 181 ? -7.509 15.634 12.814 1.00 85.38 181 PHE A N 1
ATOM 1505 C CA . PHE A 1 181 ? -8.465 16.266 11.897 1.00 85.38 181 PHE A CA 1
ATOM 1506 C C . PHE A 1 181 ? -8.664 15.478 10.592 1.00 85.38 181 PHE A C 1
ATOM 1508 O O . PHE A 1 181 ? -9.806 15.291 10.174 1.00 85.38 181 PHE A O 1
ATOM 1515 N N . LEU A 1 182 ? -7.580 14.978 9.987 1.00 86.19 182 LEU A N 1
ATOM 1516 C CA . LEU A 1 182 ? -7.607 14.196 8.747 1.00 86.19 182 LEU A CA 1
ATOM 1517 C C . LEU A 1 182 ? -8.497 12.959 8.891 1.00 86.19 182 LEU A C 1
ATOM 1519 O O . LEU A 1 182 ? -9.348 12.702 8.050 1.00 86.19 182 LEU A O 1
ATOM 1523 N N . MET A 1 183 ? -8.381 12.245 10.011 1.00 90.44 183 MET A N 1
ATOM 1524 C CA . MET A 1 183 ? -9.171 11.037 10.276 1.00 90.44 183 MET A CA 1
ATOM 1525 C C . MET A 1 183 ? -10.645 11.318 10.602 1.00 90.44 183 MET A C 1
ATOM 1527 O O . MET A 1 183 ? -11.449 10.394 10.744 1.00 90.44 183 MET A O 1
ATOM 1531 N N . ASN A 1 184 ? -11.026 12.592 10.705 1.00 88.06 184 ASN A N 1
ATOM 1532 C CA . ASN A 1 184 ? -12.395 13.024 10.951 1.00 88.06 184 ASN A CA 1
ATOM 1533 C C . ASN A 1 184 ? -13.112 13.570 9.706 1.00 88.06 184 ASN A C 1
ATOM 1535 O O . ASN A 1 184 ? -14.302 13.903 9.814 1.00 88.06 184 ASN A O 1
ATOM 1539 N N . THR A 1 185 ? -12.450 13.614 8.547 1.00 87.31 185 THR A N 1
ATOM 1540 C CA . THR A 1 185 ? -13.048 14.030 7.269 1.00 87.31 185 THR A CA 1
ATOM 1541 C C . THR A 1 185 ? -14.022 12.977 6.711 1.00 87.31 185 THR A C 1
ATOM 1543 O O . THR A 1 185 ? -14.006 11.818 7.142 1.00 87.31 185 THR A O 1
ATOM 1546 N N . PRO A 1 186 ? -14.915 13.347 5.770 1.00 87.31 186 PRO A N 1
ATOM 1547 C CA . PRO A 1 186 ? -15.751 12.381 5.054 1.00 87.31 186 PRO A CA 1
ATOM 1548 C C . PRO A 1 186 ? -14.947 11.288 4.333 1.00 87.31 186 PRO A C 1
ATOM 1550 O O . PRO A 1 186 ? -15.349 10.126 4.346 1.00 87.31 186 PRO A O 1
ATOM 1553 N N . GLU A 1 187 ? -13.806 11.646 3.748 1.00 86.50 187 GLU A N 1
ATOM 1554 C CA . GLU A 1 187 ? -12.911 10.756 3.008 1.00 86.50 187 GLU A CA 1
ATOM 1555 C C . GLU A 1 187 ? -12.323 9.665 3.912 1.00 86.50 187 GLU A C 1
ATOM 1557 O O . GLU A 1 187 ? -12.362 8.485 3.567 1.00 86.50 187 GLU A O 1
ATOM 1562 N N . ALA A 1 188 ? -11.871 10.029 5.116 1.00 86.38 188 ALA A N 1
ATOM 1563 C CA . ALA A 1 188 ? -11.365 9.075 6.104 1.00 86.38 188 ALA A CA 1
ATOM 1564 C C . ALA A 1 188 ? -12.464 8.202 6.743 1.00 86.38 188 ALA A C 1
ATOM 1566 O O . ALA A 1 188 ? -12.176 7.201 7.401 1.00 86.38 188 ALA A O 1
ATOM 1567 N N . LYS A 1 189 ? -13.737 8.567 6.555 1.00 86.44 189 LYS A N 1
ATOM 1568 C CA . LYS A 1 189 ? -14.911 7.825 7.042 1.00 86.44 189 LYS A CA 1
ATOM 1569 C C . LYS A 1 189 ? -15.552 6.949 5.969 1.00 86.44 189 LYS A C 1
ATOM 1571 O O . LYS A 1 189 ? -16.599 6.352 6.231 1.00 86.44 189 LYS A O 1
ATOM 1576 N N . MET A 1 190 ? -14.950 6.855 4.780 1.00 82.50 190 MET A N 1
ATOM 1577 C CA . MET A 1 190 ? -15.424 5.952 3.737 1.00 82.50 190 MET A CA 1
ATOM 1578 C C . MET A 1 190 ? -15.473 4.513 4.256 1.00 82.50 190 MET A C 1
ATOM 1580 O O . MET A 1 190 ? -14.511 3.980 4.812 1.00 82.50 190 MET A O 1
ATOM 1584 N N . VAL A 1 191 ? -16.633 3.886 4.080 1.00 76.81 191 VAL A N 1
ATOM 1585 C CA . VAL A 1 191 ? -16.865 2.503 4.482 1.00 76.81 191 VAL A CA 1
ATOM 1586 C C . VAL A 1 191 ? -16.698 1.625 3.254 1.00 76.81 191 VAL A C 1
ATOM 1588 O O . VAL A 1 191 ? -17.496 1.698 2.325 1.00 76.81 191 VAL A O 1
ATOM 1591 N N . PHE A 1 192 ? -15.679 0.773 3.274 1.00 73.81 192 PHE A N 1
ATOM 1592 C CA . PHE A 1 192 ? -15.562 -0.329 2.326 1.00 73.81 192 PHE A CA 1
ATOM 1593 C C . PHE A 1 192 ? -16.475 -1.451 2.816 1.00 73.81 192 PHE A C 1
ATOM 1595 O O . PHE A 1 192 ? -16.321 -1.921 3.948 1.00 73.81 192 PHE A O 1
ATOM 1602 N N . GLY A 1 193 ? -17.483 -1.793 2.010 1.00 65.62 193 GLY A N 1
ATOM 1603 C CA . GLY A 1 193 ? -18.435 -2.856 2.323 1.00 65.62 193 GLY A CA 1
ATOM 1604 C C . GLY A 1 193 ? -17.768 -4.231 2.407 1.00 65.62 193 GLY A C 1
ATOM 1605 O O . GLY A 1 193 ? -16.595 -4.398 2.075 1.00 65.62 193 GLY A O 1
ATOM 1606 N N . GLU A 1 194 ? -18.525 -5.237 2.852 1.00 68.06 194 GLU A N 1
ATOM 1607 C CA . GLU A 1 194 ? -18.116 -6.630 2.640 1.00 68.06 194 GLU A CA 1
ATOM 1608 C C . GLU A 1 194 ? -18.006 -6.925 1.137 1.00 68.06 194 GLU A C 1
ATOM 1610 O O . GLU A 1 194 ? -18.582 -6.191 0.334 1.00 68.06 194 GLU A O 1
ATOM 1615 N N . ARG A 1 195 ? -17.258 -7.985 0.779 1.00 70.44 195 ARG A N 1
ATOM 1616 C CA . ARG A 1 195 ? -16.916 -8.364 -0.605 1.00 70.44 195 ARG A CA 1
ATOM 1617 C C . ARG A 1 195 ? -18.021 -7.998 -1.589 1.00 70.44 195 ARG A C 1
ATOM 1619 O O . ARG A 1 195 ? -19.119 -8.561 -1.525 1.00 70.44 195 ARG A O 1
ATOM 1626 N N . GLU A 1 196 ? -17.715 -7.090 -2.508 1.00 72.75 196 GLU A N 1
ATOM 1627 C CA . GLU A 1 196 ? -18.669 -6.781 -3.559 1.00 72.75 196 GLU A CA 1
ATOM 1628 C C . GLU A 1 196 ? -18.864 -8.034 -4.417 1.00 72.75 196 GLU A C 1
ATOM 1630 O O . GLU A 1 196 ? -17.879 -8.692 -4.781 1.00 72.75 196 GLU A O 1
ATOM 1635 N N . PRO A 1 197 ? -20.118 -8.412 -4.729 1.00 71.81 197 PRO A N 1
ATOM 1636 C CA . PRO A 1 197 ? -20.339 -9.481 -5.676 1.00 71.81 197 PRO A CA 1
ATOM 1637 C C . PRO A 1 197 ? -19.680 -9.072 -6.983 1.00 71.81 197 PRO A C 1
ATOM 1639 O O . PRO A 1 197 ? -19.788 -7.928 -7.427 1.00 71.81 197 PRO A O 1
ATOM 1642 N N . TYR A 1 198 ? -19.001 -10.030 -7.597 1.00 66.25 198 TYR A N 1
ATOM 1643 C CA . TYR A 1 198 ? -18.424 -9.802 -8.901 1.00 66.25 198 TYR A CA 1
ATOM 1644 C C . TYR A 1 198 ? -19.530 -9.332 -9.850 1.00 66.25 198 TYR A C 1
ATOM 1646 O O . TYR A 1 198 ? -20.586 -9.977 -9.890 1.00 66.25 198 TYR A O 1
ATOM 1654 N N . PRO A 1 199 ? -19.331 -8.231 -10.589 1.00 67.50 199 PRO A N 1
ATOM 1655 C CA . PRO A 1 199 ? -20.358 -7.750 -11.492 1.00 67.50 199 PRO A CA 1
ATOM 1656 C C . PRO A 1 199 ? -20.695 -8.855 -12.494 1.00 67.50 199 PRO A C 1
ATOM 1658 O O . PRO A 1 199 ? -19.801 -9.462 -13.094 1.00 67.50 199 PRO A O 1
ATOM 1661 N N . GLU A 1 200 ? -21.990 -9.134 -12.669 1.00 77.19 200 GLU A N 1
ATOM 1662 C CA . GLU A 1 200 ? -22.422 -9.984 -13.771 1.00 77.19 200 GLU A CA 1
ATOM 1663 C C . GLU A 1 200 ? -21.904 -9.378 -15.072 1.00 77.19 200 GLU A C 1
ATOM 1665 O O . GLU A 1 200 ? -21.921 -8.161 -15.273 1.00 77.19 200 GLU A O 1
ATOM 1670 N N . TRP A 1 201 ? -21.371 -10.234 -15.938 1.00 73.44 201 TRP A N 1
ATOM 1671 C CA . TRP A 1 201 ? -20.669 -9.762 -17.115 1.00 73.44 201 TRP A CA 1
ATOM 1672 C C . TRP A 1 201 ? -21.678 -9.115 -18.064 1.00 73.44 201 TRP A C 1
ATOM 1674 O O . TRP A 1 201 ? -22.535 -9.812 -18.611 1.00 73.44 201 TRP A O 1
ATOM 1684 N N . ASP A 1 202 ? -21.588 -7.791 -18.215 1.00 82.06 202 ASP A N 1
ATOM 1685 C CA . ASP A 1 202 ? -22.535 -7.002 -19.001 1.00 82.06 202 ASP A CA 1
ATOM 1686 C C . ASP A 1 202 ? -22.726 -7.621 -20.402 1.00 82.06 202 ASP A C 1
ATOM 1688 O O . ASP A 1 202 ? -21.734 -7.872 -21.097 1.00 82.06 202 ASP A O 1
ATOM 1692 N N . PRO A 1 203 ? -23.970 -7.888 -20.845 1.00 87.81 203 PRO A N 1
ATOM 1693 C CA . PRO A 1 203 ? -24.216 -8.554 -22.121 1.00 87.81 203 PRO A CA 1
ATOM 1694 C C . PRO A 1 203 ? -23.597 -7.841 -23.331 1.00 87.81 203 PRO A C 1
ATOM 1696 O O . PRO A 1 203 ? -23.200 -8.499 -24.292 1.00 87.81 203 PRO A O 1
ATOM 1699 N N . VAL A 1 204 ? -23.476 -6.510 -23.303 1.00 84.06 204 VAL A N 1
ATOM 1700 C CA . VAL A 1 204 ? -22.832 -5.739 -24.375 1.00 84.06 204 VAL A CA 1
ATOM 1701 C C . VAL A 1 204 ? -21.320 -5.949 -24.340 1.00 84.06 204 VAL A C 1
ATOM 1703 O O . VAL A 1 204 ? -20.722 -6.187 -25.390 1.00 84.06 204 VAL A O 1
ATOM 1706 N N . LEU A 1 205 ? -20.699 -5.944 -23.157 1.00 79.75 205 LEU A N 1
ATOM 1707 C CA . LEU A 1 205 ? -19.279 -6.292 -23.013 1.00 79.75 205 LEU A CA 1
ATOM 1708 C C . LEU A 1 205 ? -18.989 -7.727 -23.472 1.00 79.75 205 LEU A C 1
ATOM 1710 O O . LEU A 1 205 ? -17.988 -7.946 -24.153 1.00 79.75 205 LEU A O 1
ATOM 1714 N N . GLN A 1 206 ? -19.881 -8.681 -23.187 1.00 84.25 206 GLN A N 1
ATOM 1715 C CA . GLN A 1 206 ? -19.778 -10.050 -23.708 1.00 84.25 206 GLN A CA 1
ATOM 1716 C C . GLN A 1 206 ? -19.780 -10.081 -25.235 1.00 84.25 206 GLN A C 1
ATOM 1718 O O . GLN A 1 206 ? -18.947 -10.747 -25.848 1.00 84.25 206 GLN A O 1
ATOM 1723 N N . MET A 1 207 ? -20.709 -9.353 -25.860 1.00 83.31 207 MET A N 1
ATOM 1724 C CA . MET A 1 207 ? -20.801 -9.274 -27.318 1.00 83.31 207 MET A CA 1
ATOM 1725 C C . MET A 1 207 ? -19.548 -8.645 -27.937 1.00 83.31 207 MET A C 1
ATOM 1727 O O . MET A 1 207 ? -19.073 -9.124 -28.967 1.00 83.31 207 MET A O 1
ATOM 1731 N N . ILE A 1 208 ? -19.000 -7.598 -27.312 1.00 82.31 208 ILE A N 1
ATOM 1732 C CA . ILE A 1 208 ? -17.767 -6.936 -27.754 1.00 82.31 208 ILE A CA 1
ATOM 1733 C C . ILE A 1 208 ? -16.569 -7.889 -27.638 1.00 82.31 208 ILE A C 1
ATOM 1735 O O . ILE A 1 208 ? -15.832 -8.060 -28.607 1.00 82.31 208 ILE A O 1
ATOM 1739 N N . ASP A 1 209 ? -16.389 -8.553 -26.494 1.00 82.19 209 ASP A N 1
ATOM 1740 C CA . ASP A 1 209 ? -15.289 -9.503 -26.283 1.00 82.19 209 ASP A CA 1
ATOM 1741 C C . ASP A 1 209 ? -15.352 -10.671 -27.284 1.00 82.19 209 ASP A C 1
ATOM 1743 O O . ASP A 1 209 ? -14.361 -10.988 -27.944 1.00 82.19 209 ASP A O 1
ATOM 1747 N N . GLN A 1 210 ? -16.545 -11.238 -27.503 1.00 87.00 210 GLN A N 1
ATOM 1748 C CA . GLN A 1 210 ? -16.772 -12.280 -28.512 1.00 87.00 210 GLN A CA 1
ATOM 1749 C C . GLN A 1 210 ? -16.511 -11.809 -29.947 1.00 87.00 210 GLN A C 1
ATOM 1751 O O . GLN A 1 210 ? -16.161 -12.624 -30.802 1.00 87.00 210 GLN A O 1
ATOM 1756 N N . PHE A 1 211 ? -16.713 -10.523 -30.238 1.00 85.62 211 PHE A N 1
ATOM 1757 C CA . PHE A 1 211 ? -16.415 -9.946 -31.545 1.00 85.62 211 PHE A CA 1
ATOM 1758 C C . PHE A 1 211 ? -14.903 -9.819 -31.775 1.00 85.62 211 PHE A C 1
ATOM 1760 O O . PHE A 1 211 ? -14.434 -10.185 -32.848 1.00 85.62 211 PHE A O 1
ATOM 1767 N N . TYR A 1 212 ? -14.141 -9.348 -30.779 1.00 75.75 212 TYR A N 1
ATOM 1768 C CA . TYR A 1 212 ? -12.693 -9.120 -30.902 1.00 75.75 212 TYR A CA 1
ATOM 1769 C C . TYR A 1 212 ? -11.823 -10.373 -30.721 1.00 75.75 212 TYR A C 1
ATOM 1771 O O . TYR A 1 212 ? -10.677 -10.375 -31.164 1.00 75.75 212 TYR A O 1
ATOM 1779 N N . ARG A 1 213 ? -12.331 -11.430 -30.074 1.00 74.50 213 ARG A N 1
ATOM 1780 C CA . ARG A 1 213 ? -11.619 -12.715 -29.910 1.00 74.50 213 ARG A CA 1
ATOM 1781 C C . ARG A 1 213 ? -11.828 -13.710 -31.064 1.00 74.50 213 ARG A C 1
ATOM 1783 O O . ARG A 1 213 ? -11.382 -14.852 -30.953 1.00 74.50 213 ARG A O 1
ATOM 1790 N N . LYS A 1 214 ? -12.513 -13.306 -32.136 1.00 51.19 214 LYS A N 1
ATOM 1791 C CA . LYS A 1 214 ? -12.592 -14.040 -33.411 1.00 51.19 214 LYS A CA 1
ATOM 1792 C C . LYS A 1 214 ? -11.499 -13.584 -34.366 1.00 51.19 214 LYS A C 1
ATOM 1794 O O . LYS A 1 214 ? -11.036 -14.451 -35.137 1.00 51.19 214 LYS A O 1
#

Sequence (214 aa):
GQDLYTSRYPGMILGYTFREVVLTLVHFAMYGWEKEENILYDFMTHHFGEHLIDANEEDRHIWFLLELYLQYKNKTIMGTNEKLHLAVINKFKEAELRCDLIPGDLNIYDEVLGRWSTGNLEEIEHLISIMSEYHSALASEIGQFGEFGDFRYGFYPFEILFLIHVRKQLGLPVPTQFDNFLMNTPEAKMVFGEREPYPEWDPVLQMIDQFYRK